Protein AF-A0A2E9JKX7-F1 (afdb_monomer)

Solvent-accessible surface area (backbone atoms only — not comparable to full-atom values): 17303 Å² total; per-residue (Å²): 116,50,74,50,83,95,83,42,76,42,77,81,78,81,84,91,51,72,80,72,77,62,72,52,74,68,55,50,50,52,52,41,53,55,52,43,71,48,59,83,81,52,98,73,86,87,84,88,66,74,84,78,77,47,67,70,35,51,52,56,47,60,46,42,98,71,42,75,48,76,32,43,72,42,73,68,41,45,51,55,50,48,53,41,52,50,49,40,34,74,77,62,72,47,46,68,38,31,35,35,27,35,64,14,90,42,72,66,49,29,50,51,42,49,50,53,46,49,53,53,39,51,73,79,39,70,84,51,44,74,45,80,74,50,57,27,41,57,46,78,60,51,63,55,21,60,75,67,74,42,61,42,56,74,82,39,52,86,39,67,33,29,48,28,51,55,51,47,53,56,54,57,72,67,62,74,80,72,86,91,74,47,43,58,56,49,44,48,65,57,49,51,64,62,46,69,69,59,76,82,63,86,80,72,99,74,78,87,63,66,70,38,62,80,73,73,53,82,76,86,82,47,59,48,97,87,66,50,77,51,61,77,41,71,44,70,62,78,92,68,42,67,33,42,43,57,81,84,57,94,79,72,81,71,44,73,50,81,60,32,50,58,76,51,70,86,64,94,46,74,46,65,77,79,64,82,79,79,82,127

Structure (mmCIF, N/CA/C/O backbone):
data_AF-A0A2E9JKX7-F1
#
_entry.id   AF-A0A2E9JKX7-F1
#
loop_
_atom_site.group_PDB
_atom_site.id
_atom_site.type_symbol
_atom_site.label_atom_id
_atom_site.label_alt_id
_atom_site.label_comp_id
_atom_site.label_asym_id
_atom_site.label_entity_id
_atom_site.label_seq_id
_atom_site.pdbx_PDB_ins_code
_atom_site.Cartn_x
_atom_site.Cartn_y
_atom_site.Cartn_z
_atom_site.occupancy
_atom_site.B_iso_or_equiv
_atom_site.auth_seq_id
_atom_site.auth_comp_id
_atom_site.auth_asym_id
_atom_site.auth_atom_id
_atom_site.pdbx_PDB_model_num
ATOM 1 N N . MET A 1 1 ? -5.403 -23.509 -2.592 1.00 79.69 1 MET A N 1
ATOM 2 C CA . MET A 1 1 ? -6.025 -22.305 -1.997 1.00 79.69 1 MET A CA 1
ATOM 3 C C . MET A 1 1 ? -6.857 -22.655 -0.773 1.00 79.69 1 MET A C 1
ATOM 5 O O . MET A 1 1 ? -7.555 -23.667 -0.778 1.00 79.69 1 MET A O 1
ATOM 9 N N . ILE A 1 2 ? -6.792 -21.815 0.255 1.00 85.25 2 ILE A N 1
ATOM 10 C CA . ILE A 1 2 ? -7.597 -21.888 1.478 1.00 85.25 2 ILE A CA 1
ATOM 11 C C . ILE A 1 2 ? -8.869 -21.063 1.268 1.00 85.25 2 ILE A C 1
ATOM 13 O O . ILE A 1 2 ? -8.807 -19.955 0.747 1.00 85.25 2 ILE A O 1
ATOM 17 N N . LYS A 1 3 ? -10.032 -21.584 1.670 1.00 88.25 3 LYS A N 1
ATOM 18 C CA . LYS A 1 3 ? -11.292 -20.830 1.617 1.00 88.25 3 LYS A CA 1
ATOM 19 C C . LYS A 1 3 ? -11.510 -20.092 2.931 1.00 88.25 3 LYS A C 1
ATOM 21 O O . LYS A 1 3 ? -11.530 -20.724 3.986 1.00 88.25 3 LYS A O 1
ATOM 26 N N . TYR A 1 4 ? -11.711 -18.783 2.853 1.00 85.75 4 TYR A N 1
ATOM 27 C CA . TYR A 1 4 ? -12.115 -17.946 3.972 1.00 85.75 4 TYR A CA 1
ATOM 28 C C . TYR A 1 4 ? -13.542 -17.434 3.736 1.00 85.75 4 TYR A C 1
ATOM 30 O O . TYR A 1 4 ? -13.833 -16.704 2.784 1.00 85.75 4 TYR A O 1
ATOM 38 N N . GLY A 1 5 ? -14.475 -17.892 4.571 1.00 82.38 5 GLY A N 1
ATOM 39 C CA . GLY A 1 5 ? -15.901 -17.721 4.304 1.00 82.38 5 GLY A CA 1
ATOM 40 C C . GLY A 1 5 ? -16.324 -18.386 2.985 1.00 82.38 5 GLY A C 1
ATOM 41 O O . GLY A 1 5 ? -15.837 -19.457 2.626 1.00 82.38 5 GLY A O 1
ATOM 42 N N . TYR A 1 6 ? -17.263 -17.762 2.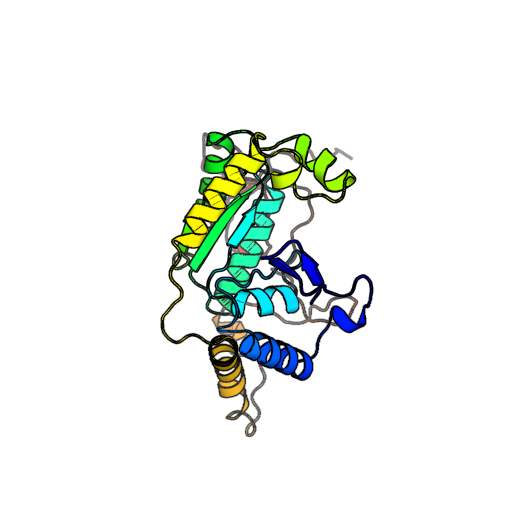270 1.00 68.31 6 TYR A N 1
ATOM 43 C CA . TYR A 1 6 ? -17.836 -18.293 1.023 1.00 68.31 6 TYR A CA 1
ATOM 44 C C . TYR A 1 6 ? -17.382 -17.547 -0.242 1.00 68.31 6 TYR A C 1
ATOM 46 O O . TYR A 1 6 ? -17.761 -17.939 -1.341 1.00 68.31 6 TYR A O 1
ATOM 54 N N . LYS A 1 7 ? -16.616 -16.460 -0.085 1.00 84.50 7 LYS A N 1
ATOM 55 C CA . LYS A 1 7 ? -16.290 -15.506 -1.160 1.00 84.50 7 LYS A CA 1
ATOM 56 C C . LYS A 1 7 ? -14.808 -15.189 -1.309 1.00 84.50 7 LYS A C 1
ATOM 58 O O . LYS A 1 7 ? -14.447 -14.569 -2.298 1.00 84.50 7 LYS A O 1
ATOM 63 N N . ILE A 1 8 ? -13.974 -15.559 -0.339 1.00 91.25 8 ILE A N 1
ATOM 64 C CA . ILE A 1 8 ? -12.550 -15.230 -0.359 1.00 91.25 8 ILE A CA 1
ATOM 65 C C . ILE A 1 8 ? -11.773 -16.531 -0.453 1.00 91.25 8 ILE A C 1
ATOM 67 O O . ILE A 1 8 ? -11.927 -17.432 0.377 1.00 91.25 8 ILE A O 1
ATOM 71 N N . HIS A 1 9 ? -10.942 -16.631 -1.479 1.00 90.81 9 HIS A N 1
ATOM 72 C CA . HIS A 1 9 ? -9.956 -17.686 -1.607 1.00 90.81 9 HIS A CA 1
ATOM 73 C C . HIS A 1 9 ? -8.575 -17.071 -1.397 1.00 90.81 9 HIS A C 1
ATOM 75 O O . HIS A 1 9 ? -8.280 -16.002 -1.916 1.00 90.81 9 HIS A O 1
ATOM 81 N N . ILE A 1 10 ? -7.758 -17.738 -0.591 1.00 89.88 10 ILE A N 1
ATOM 82 C CA . ILE A 1 10 ? -6.429 -17.282 -0.203 1.00 89.88 10 ILE A CA 1
ATOM 83 C C . ILE A 1 10 ? -5.422 -18.273 -0.774 1.00 89.88 10 ILE A C 1
ATOM 85 O O . ILE A 1 10 ? -5.518 -19.484 -0.532 1.00 89.88 10 ILE A O 1
ATOM 89 N N . LEU A 1 11 ? -4.451 -17.765 -1.521 1.00 86.50 11 LEU A N 1
ATOM 90 C CA . LEU A 1 11 ? -3.249 -18.501 -1.874 1.00 86.50 11 LEU A CA 1
ATOM 91 C C . LEU A 1 11 ? -2.168 -18.131 -0.847 1.00 86.50 11 LEU A C 1
ATOM 93 O O . LEU A 1 11 ? -1.657 -17.018 -0.894 1.00 86.50 11 LEU A O 1
ATOM 97 N N . PRO A 1 12 ? -1.882 -18.991 0.147 1.00 80.75 12 PRO A N 1
ATOM 98 C CA . PRO A 1 12 ? -0.877 -18.667 1.149 1.00 80.75 12 PRO A CA 1
ATOM 99 C C . PRO A 1 12 ? 0.518 -18.725 0.525 1.00 80.75 12 PRO A C 1
ATOM 101 O O . PRO A 1 12 ? 0.846 -19.701 -0.150 1.00 80.75 12 PRO A O 1
ATOM 104 N N . SER A 1 13 ? 1.345 -17.724 0.815 1.00 74.38 13 SER A N 1
ATOM 105 C CA . SER A 1 13 ? 2.792 -17.844 0.631 1.00 74.38 13 SER A CA 1
ATOM 106 C C . SER A 1 13 ? 3.386 -18.755 1.714 1.00 74.38 13 SER A C 1
ATOM 108 O O . SER A 1 13 ? 2.787 -18.945 2.783 1.00 74.38 13 SER A O 1
ATOM 110 N N . ALA A 1 14 ? 4.553 -19.343 1.457 1.00 65.81 14 ALA A N 1
ATOM 111 C CA . ALA A 1 14 ? 5.255 -20.089 2.489 1.00 65.81 14 ALA A CA 1
ATOM 112 C C . ALA A 1 14 ? 5.979 -19.131 3.441 1.00 65.81 14 ALA A C 1
ATOM 114 O O . ALA A 1 14 ? 6.664 -18.203 3.029 1.00 65.81 14 ALA A O 1
ATOM 115 N N . SER A 1 15 ? 5.861 -19.382 4.742 1.00 46.47 15 SER A N 1
ATOM 116 C CA . SER A 1 15 ? 6.557 -18.604 5.765 1.00 46.47 15 SER A CA 1
ATOM 117 C C . SER A 1 15 ? 7.897 -19.258 6.105 1.00 46.47 15 SER A C 1
ATOM 119 O O . SER A 1 15 ? 7.912 -20.385 6.598 1.00 46.47 15 SER A O 1
ATOM 121 N N . GLY A 1 16 ? 9.005 -18.530 5.933 1.00 41.31 16 GLY A N 1
ATOM 122 C CA . GLY A 1 16 ? 10.331 -18.932 6.429 1.00 41.31 16 GLY A CA 1
ATOM 123 C C . GLY A 1 16 ? 11.080 -19.960 5.575 1.00 41.31 16 GLY A C 1
ATOM 124 O O . GLY A 1 16 ? 11.960 -20.640 6.097 1.00 41.31 16 GLY A O 1
ATOM 125 N N . ILE A 1 17 ? 10.733 -20.082 4.292 1.00 53.22 17 ILE A N 1
ATOM 126 C CA . ILE A 1 17 ? 11.474 -20.880 3.309 1.00 53.22 17 ILE A CA 1
ATOM 127 C C . ILE A 1 17 ? 12.282 -19.898 2.462 1.00 53.22 17 ILE A C 1
ATOM 129 O O . ILE A 1 17 ? 11.706 -19.122 1.707 1.00 53.22 17 ILE A O 1
ATOM 133 N N . GLN A 1 18 ? 13.603 -19.901 2.639 1.00 47.72 18 GLN A N 1
ATOM 134 C CA . GLN A 1 18 ? 14.513 -18.990 1.940 1.00 47.72 18 GLN A CA 1
ATOM 135 C C . GLN A 1 18 ? 14.538 -19.268 0.427 1.00 47.72 18 GLN A C 1
ATOM 137 O O . GLN A 1 18 ? 14.714 -18.352 -0.362 1.00 47.72 18 GLN A O 1
ATOM 142 N N . GLU A 1 19 ? 14.261 -20.504 -0.001 1.00 51.78 19 GLU A N 1
ATOM 143 C CA . GLU A 1 19 ? 14.137 -20.838 -1.427 1.00 51.78 19 GLU A CA 1
ATOM 144 C C . GLU A 1 19 ? 12.886 -20.239 -2.108 1.00 51.78 19 GLU A C 1
ATOM 146 O O . GLU A 1 19 ? 12.729 -20.382 -3.311 1.00 51.78 19 GLU A O 1
ATOM 151 N N . LEU A 1 20 ? 11.985 -19.586 -1.360 1.00 53.31 20 LEU A N 1
ATOM 152 C CA . LEU A 1 20 ? 10.821 -18.868 -1.903 1.00 53.31 20 LEU A CA 1
ATOM 153 C C . LEU A 1 20 ? 10.972 -17.340 -1.846 1.00 53.31 20 LEU A C 1
ATOM 155 O O . LEU A 1 20 ? 10.030 -16.639 -2.198 1.00 53.31 20 LEU A O 1
ATOM 159 N N . THR A 1 21 ? 12.117 -16.829 -1.378 1.00 53.31 21 THR A N 1
ATOM 160 C CA . THR A 1 21 ? 12.435 -15.386 -1.397 1.00 53.31 21 THR A CA 1
ATOM 161 C C . THR A 1 21 ? 13.277 -14.968 -2.602 1.00 53.31 21 THR A C 1
ATOM 163 O O . THR A 1 21 ? 13.571 -13.788 -2.753 1.00 53.31 21 THR A O 1
ATOM 166 N N . GLU A 1 22 ? 13.707 -15.938 -3.412 1.00 62.47 22 GLU A N 1
ATOM 167 C CA . GLU A 1 22 ? 14.475 -15.746 -4.643 1.00 62.47 22 GLU A CA 1
ATOM 168 C C . GLU A 1 22 ? 13.973 -16.779 -5.658 1.00 62.47 22 GLU A C 1
ATOM 170 O O . GLU A 1 22 ? 14.535 -17.867 -5.793 1.00 62.47 22 GLU A O 1
ATOM 175 N N . LEU A 1 23 ? 12.838 -16.477 -6.287 1.00 67.00 23 LEU A N 1
ATOM 176 C CA . LEU A 1 23 ? 12.305 -17.297 -7.369 1.00 67.00 23 LEU A CA 1
ATOM 177 C C . LEU A 1 23 ? 13.124 -17.044 -8.643 1.00 67.00 23 LEU A C 1
ATOM 179 O O . LEU A 1 23 ? 13.508 -15.911 -8.929 1.00 67.00 23 LEU A O 1
ATOM 183 N N . ASP A 1 24 ? 13.402 -18.097 -9.409 1.00 72.19 24 ASP A N 1
ATOM 184 C CA . ASP A 1 24 ? 14.017 -17.954 -10.734 1.00 72.19 24 ASP A CA 1
ATOM 185 C C . ASP A 1 24 ? 12.969 -17.614 -11.815 1.00 72.19 24 ASP A C 1
ATOM 187 O O . ASP A 1 24 ? 11.757 -17.717 -11.597 1.00 72.19 24 ASP A O 1
ATOM 191 N N . ASP A 1 25 ? 13.423 -17.197 -13.000 1.00 70.56 25 ASP A N 1
ATOM 192 C CA . ASP A 1 25 ? 12.534 -16.778 -14.094 1.00 70.56 25 ASP A CA 1
ATOM 193 C C . ASP A 1 25 ? 11.554 -17.884 -14.527 1.00 70.56 25 ASP A C 1
ATOM 195 O O . ASP A 1 25 ? 10.398 -17.606 -14.861 1.00 70.56 25 ASP A O 1
ATOM 199 N N . GLU A 1 26 ? 11.979 -19.153 -14.481 1.00 75.50 26 GLU A N 1
ATOM 200 C CA . GLU A 1 26 ? 11.131 -20.301 -14.822 1.00 75.50 26 GLU A CA 1
ATOM 201 C C . GLU A 1 26 ? 10.005 -20.465 -13.790 1.00 75.50 26 GLU A C 1
ATOM 203 O O . GLU A 1 26 ? 8.837 -20.654 -14.149 1.00 75.50 26 GLU A O 1
ATOM 208 N N . GLN A 1 27 ? 10.325 -20.331 -12.505 1.00 76.06 27 GLN A N 1
ATOM 209 C CA . GLN A 1 27 ? 9.350 -20.362 -11.419 1.00 76.06 27 GLN A CA 1
ATOM 210 C C . GLN A 1 27 ? 8.371 -19.187 -11.501 1.00 76.06 27 GLN A C 1
ATOM 212 O O . GLN A 1 27 ? 7.164 -19.393 -11.330 1.00 76.06 27 GLN A O 1
ATOM 217 N N . HIS A 1 28 ? 8.850 -17.984 -11.829 1.00 73.06 28 HIS A N 1
ATOM 218 C CA . HIS A 1 28 ? 7.995 -16.822 -12.084 1.00 73.06 28 HIS A CA 1
ATOM 219 C C . HIS A 1 28 ? 7.034 -17.054 -13.257 1.00 73.06 28 HIS A C 1
ATOM 221 O O . HIS A 1 28 ? 5.846 -16.730 -13.157 1.00 73.06 28 HIS A O 1
ATOM 227 N N . HIS A 1 29 ? 7.507 -17.667 -14.344 1.00 74.88 29 HIS A N 1
ATOM 228 C CA . HIS A 1 29 ? 6.668 -18.055 -15.480 1.00 74.88 29 HIS A CA 1
ATOM 229 C C . HIS A 1 29 ? 5.594 -19.074 -15.104 1.00 74.88 29 HIS A C 1
ATOM 231 O O . HIS A 1 29 ? 4.433 -18.915 -15.487 1.00 74.88 29 HIS A O 1
ATOM 237 N N . ILE A 1 30 ? 5.945 -20.096 -14.322 1.00 79.62 30 ILE A N 1
ATOM 238 C CA . ILE A 1 30 ? 4.980 -21.097 -13.853 1.00 79.62 30 ILE A CA 1
ATOM 239 C C . ILE A 1 30 ? 3.908 -20.436 -12.981 1.00 79.62 30 ILE A C 1
ATOM 241 O O . ILE A 1 30 ? 2.718 -20.666 -13.196 1.00 79.62 30 ILE A O 1
ATOM 245 N N . ILE A 1 31 ? 4.305 -19.584 -12.031 1.00 78.12 31 ILE A N 1
ATOM 246 C CA . ILE A 1 31 ? 3.360 -18.860 -11.169 1.00 78.12 31 ILE A CA 1
ATOM 247 C C . ILE A 1 31 ? 2.447 -17.963 -12.008 1.00 78.12 31 ILE A C 1
ATOM 249 O O . ILE A 1 31 ? 1.234 -17.977 -11.800 1.00 78.12 31 ILE A O 1
ATOM 253 N N . SER A 1 32 ? 3.001 -17.239 -12.981 1.00 74.31 32 SER A N 1
ATOM 254 C CA . SER A 1 32 ? 2.233 -16.361 -13.872 1.00 74.31 32 SER A CA 1
ATOM 255 C C . SER A 1 32 ? 1.220 -17.141 -14.710 1.00 74.31 32 SER A C 1
ATOM 257 O O . SER A 1 32 ? 0.055 -16.755 -14.777 1.00 74.31 32 SER A O 1
ATOM 259 N N . ALA A 1 33 ? 1.614 -18.282 -15.283 1.00 77.00 33 ALA A N 1
ATOM 260 C CA . ALA A 1 33 ? 0.721 -19.139 -16.061 1.00 77.00 33 ALA A CA 1
ATOM 261 C C . ALA A 1 33 ? -0.413 -19.739 -15.211 1.00 77.00 33 ALA A C 1
ATOM 263 O O . ALA A 1 33 ? -1.565 -19.803 -15.651 1.00 77.00 33 ALA A O 1
ATOM 264 N N . GLU A 1 34 ? -0.113 -20.151 -13.978 1.00 79.06 34 GLU A N 1
ATOM 265 C CA . GLU A 1 34 ? -1.123 -20.650 -13.043 1.00 79.06 34 GLU A CA 1
ATOM 266 C C . GLU A 1 34 ? -2.069 -19.527 -12.586 1.00 79.06 34 GLU A C 1
ATOM 268 O O . GLU A 1 34 ? -3.281 -19.745 -12.528 1.0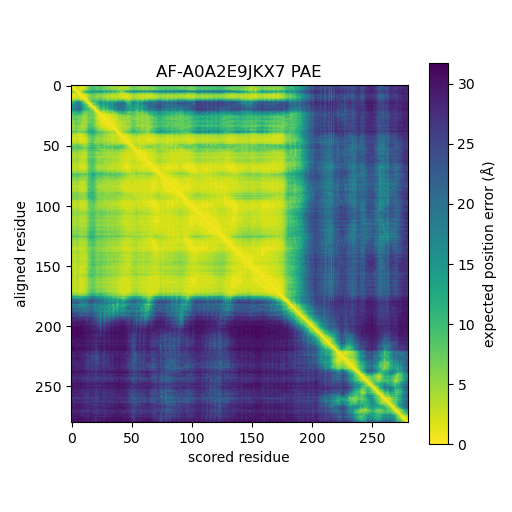0 79.06 34 GLU A O 1
ATOM 273 N N . LEU A 1 35 ? -1.564 -18.314 -12.328 1.00 77.38 35 LEU A N 1
ATOM 274 C CA . LEU A 1 35 ? -2.395 -17.139 -12.024 1.00 77.38 35 LEU A CA 1
ATOM 275 C C . LEU A 1 35 ? -3.298 -16.758 -13.205 1.00 77.38 35 LEU A C 1
ATOM 277 O O . LEU A 1 35 ? -4.480 -16.477 -12.998 1.00 77.38 35 LEU A O 1
ATOM 281 N N . ASP A 1 36 ? -2.784 -16.835 -14.432 1.00 77.75 36 ASP A N 1
ATOM 282 C CA . ASP A 1 36 ? -3.563 -16.638 -15.657 1.00 77.75 36 ASP A CA 1
ATOM 283 C C . ASP A 1 36 ? -4.694 -17.658 -15.791 1.00 77.75 36 ASP A C 1
ATOM 285 O O . ASP A 1 36 ? -5.801 -17.308 -16.196 1.00 77.75 36 ASP A O 1
ATOM 289 N N . SER A 1 37 ? -4.465 -18.913 -15.395 1.00 79.50 37 SER A N 1
ATOM 290 C CA . SER A 1 37 ? -5.518 -19.936 -15.412 1.00 79.50 37 SER A CA 1
ATOM 291 C C . SER A 1 37 ? -6.678 -19.621 -14.456 1.00 79.50 37 SER A C 1
ATOM 293 O O . SER A 1 37 ? -7.808 -20.045 -14.695 1.00 79.50 37 SER A O 1
ATOM 295 N N . LEU A 1 38 ? -6.411 -18.846 -13.397 1.00 77.75 38 LEU A N 1
ATOM 296 C CA . LEU A 1 38 ? -7.420 -18.371 -12.450 1.00 77.75 38 LEU A CA 1
ATOM 297 C C . LEU A 1 38 ? -8.145 -17.116 -12.958 1.00 77.75 38 LEU A C 1
ATOM 299 O O . LEU A 1 38 ? -9.201 -16.758 -12.418 1.00 77.75 38 LEU A O 1
ATOM 303 N N . MET A 1 39 ? -7.621 -16.439 -13.986 1.00 71.62 39 MET A N 1
ATOM 304 C CA . MET A 1 39 ? -8.303 -15.296 -14.585 1.00 71.62 39 MET A CA 1
ATOM 305 C C . MET A 1 39 ? -9.640 -15.730 -15.190 1.00 71.62 39 MET A C 1
ATOM 307 O O . MET A 1 39 ? -9.743 -16.700 -15.935 1.00 71.62 39 MET A O 1
ATOM 311 N N . GLY A 1 40 ? -10.697 -14.985 -14.866 1.00 76.56 40 GLY A N 1
ATOM 312 C CA . GLY A 1 40 ? -12.068 -15.292 -15.282 1.00 76.56 40 GLY A CA 1
ATOM 313 C C . GLY A 1 40 ? -12.868 -16.121 -14.274 1.00 76.56 40 GLY A C 1
ATOM 314 O O . GLY A 1 40 ? -14.095 -16.152 -14.374 1.00 76.56 40 GLY A O 1
ATOM 315 N N . GLU A 1 41 ? -12.223 -16.722 -13.267 1.00 85.31 41 GLU A N 1
ATOM 316 C CA . GLU A 1 41 ? -12.924 -17.316 -12.117 1.00 85.31 41 GLU A CA 1
ATOM 317 C C . GLU A 1 41 ? -13.190 -16.306 -10.987 1.00 85.31 41 GLU A C 1
ATOM 319 O O . GLU A 1 41 ? -14.096 -16.512 -10.175 1.00 85.31 41 GLU A O 1
ATOM 324 N N . TYR A 1 42 ? -12.418 -15.216 -10.936 1.00 87.69 42 TYR A N 1
ATOM 325 C CA . TYR A 1 42 ? -12.486 -14.193 -9.890 1.00 87.69 42 TYR A CA 1
ATOM 326 C C . TYR A 1 42 ? -12.775 -12.811 -10.470 1.00 87.69 42 TYR A C 1
ATOM 328 O O . TYR A 1 42 ? -12.217 -12.429 -11.494 1.00 87.69 42 TYR A O 1
ATOM 336 N N . ASP A 1 43 ? -13.604 -12.042 -9.759 1.00 86.50 43 ASP A N 1
ATOM 337 C CA . ASP A 1 43 ? -13.850 -10.629 -10.073 1.00 86.50 43 ASP A CA 1
ATOM 338 C C . ASP A 1 43 ? -12.640 -9.746 -9.716 1.00 86.50 43 ASP A C 1
ATOM 340 O O . ASP A 1 43 ? -12.393 -8.731 -10.359 1.00 86.50 43 ASP A O 1
ATOM 344 N N . PHE A 1 44 ? -11.904 -10.122 -8.663 1.00 88.50 44 PHE A N 1
ATOM 345 C CA . PHE A 1 44 ? -10.740 -9.402 -8.151 1.00 88.50 44 PHE A CA 1
ATOM 346 C C . PHE A 1 44 ? -9.670 -10.392 -7.699 1.00 88.50 44 PHE A C 1
ATOM 348 O O . PHE A 1 44 ? -9.972 -11.349 -6.982 1.00 88.50 44 PHE A O 1
ATOM 355 N N . ILE A 1 45 ? -8.420 -10.101 -8.047 1.00 89.19 45 ILE A N 1
ATOM 356 C CA . ILE A 1 45 ? -7.233 -10.748 -7.490 1.00 89.19 45 ILE A CA 1
ATOM 357 C C . ILE A 1 45 ? -6.469 -9.665 -6.730 1.00 89.19 45 ILE A C 1
ATOM 359 O O . ILE A 1 45 ? -6.153 -8.618 -7.287 1.00 89.19 45 ILE A O 1
ATOM 363 N N . LEU A 1 46 ? -6.232 -9.893 -5.439 1.00 91.06 46 LEU A N 1
ATOM 364 C CA . LEU A 1 46 ? -5.442 -8.999 -4.596 1.00 91.06 46 LEU A CA 1
ATOM 365 C C . LEU A 1 46 ? -4.091 -9.656 -4.346 1.00 91.06 46 LEU A C 1
ATOM 367 O O . LEU A 1 46 ? -4.039 -10.757 -3.798 1.00 91.06 46 LEU A O 1
ATOM 371 N N . MET A 1 47 ? -3.023 -8.973 -4.743 1.00 89.62 47 MET A N 1
ATOM 372 C CA . MET A 1 47 ? -1.651 -9.409 -4.510 1.00 89.62 47 MET A CA 1
ATOM 373 C C . MET A 1 47 ? -1.078 -8.598 -3.351 1.00 89.62 47 MET A C 1
ATOM 375 O O . MET A 1 47 ? -0.896 -7.388 -3.464 1.00 89.62 47 MET A O 1
ATOM 379 N N . ASP A 1 48 ? -0.865 -9.267 -2.219 1.00 90.19 48 ASP A N 1
ATOM 380 C CA . ASP A 1 48 ? -0.205 -8.690 -1.049 1.00 90.19 48 ASP A CA 1
ATOM 381 C C . ASP A 1 48 ? 1.305 -8.869 -1.209 1.00 90.19 48 ASP A C 1
ATOM 383 O O . ASP A 1 48 ? 1.813 -9.992 -1.164 1.00 90.19 48 ASP A O 1
ATOM 387 N N . THR A 1 49 ? 2.008 -7.773 -1.477 1.00 87.50 49 THR A N 1
ATOM 388 C CA . THR A 1 49 ? 3.452 -7.792 -1.711 1.00 87.50 49 THR A CA 1
ATOM 389 C C . THR A 1 49 ? 4.216 -7.597 -0.406 1.00 87.50 49 THR A C 1
ATOM 391 O O . THR A 1 49 ? 3.733 -6.980 0.543 1.00 87.50 49 THR A O 1
ATOM 394 N N . GLY A 1 50 ? 5.466 -8.061 -0.377 1.00 79.81 50 GLY A N 1
ATOM 395 C CA . GLY A 1 50 ? 6.403 -7.682 0.678 1.00 79.81 50 GLY A CA 1
ATOM 396 C C . GLY A 1 50 ? 6.671 -6.170 0.714 1.00 79.81 50 GLY A C 1
ATOM 397 O O . GLY A 1 50 ? 6.174 -5.390 -0.099 1.00 79.81 50 GLY A O 1
ATOM 398 N N . THR A 1 51 ? 7.493 -5.742 1.669 1.00 74.81 51 THR A N 1
ATOM 399 C CA . THR A 1 51 ? 7.950 -4.349 1.764 1.00 74.81 51 THR A CA 1
ATOM 400 C C . THR A 1 51 ? 9.238 -4.132 0.976 1.00 74.81 51 THR A C 1
ATOM 402 O O . THR A 1 51 ? 10.078 -5.027 0.918 1.00 74.81 51 THR A O 1
ATOM 405 N N . GLY A 1 52 ? 9.465 -2.907 0.507 1.00 75.62 52 GLY A N 1
ATOM 406 C CA . GLY A 1 52 ? 10.722 -2.516 -0.128 1.00 75.62 52 GLY A CA 1
ATOM 407 C C . GLY A 1 52 ? 10.668 -2.637 -1.647 1.00 75.62 52 GLY A C 1
ATOM 408 O O . GLY A 1 52 ? 9.630 -2.384 -2.249 1.00 75.62 52 GLY A O 1
ATOM 409 N N . ILE A 1 53 ? 11.812 -2.959 -2.248 1.00 77.62 53 ILE A N 1
ATOM 410 C CA . ILE A 1 53 ? 12.042 -2.883 -3.697 1.00 77.62 53 ILE A CA 1
ATOM 411 C C . ILE A 1 53 ? 12.706 -4.151 -4.261 1.00 77.62 53 ILE A C 1
ATOM 413 O O . ILE A 1 53 ? 13.498 -4.076 -5.197 1.00 77.62 53 ILE A O 1
ATOM 417 N N . SER A 1 54 ? 12.452 -5.311 -3.648 1.00 76.50 54 SER A N 1
ATOM 418 C CA . SER A 1 54 ? 12.980 -6.581 -4.157 1.00 76.50 54 SER A CA 1
ATOM 419 C C . SER A 1 54 ? 12.367 -6.938 -5.512 1.00 76.50 54 SER A C 1
ATOM 421 O O . SER A 1 54 ? 11.299 -6.434 -5.864 1.00 76.50 54 SER A O 1
ATOM 423 N N . PHE A 1 55 ? 13.026 -7.846 -6.235 1.00 74.56 55 PHE A N 1
ATOM 424 C CA . PHE A 1 55 ? 12.540 -8.347 -7.520 1.00 74.56 55 PHE A CA 1
ATOM 425 C C . PHE A 1 55 ? 11.125 -8.925 -7.418 1.00 74.56 55 PHE A C 1
ATOM 427 O O . PHE A 1 55 ? 10.267 -8.560 -8.208 1.00 74.56 55 PHE A O 1
ATOM 434 N N . ASP A 1 56 ? 10.833 -9.729 -6.390 1.00 76.94 56 ASP A N 1
ATOM 435 C CA . ASP A 1 56 ? 9.480 -10.259 -6.178 1.00 76.94 56 ASP A CA 1
ATOM 436 C C . ASP A 1 56 ? 8.432 -9.144 -6.055 1.00 76.94 56 ASP A C 1
ATOM 438 O O . ASP A 1 56 ? 7.354 -9.224 -6.642 1.00 76.94 56 ASP A O 1
ATOM 442 N N . VAL A 1 57 ? 8.743 -8.081 -5.300 1.00 83.44 57 VAL A N 1
ATOM 443 C CA . VAL A 1 57 ? 7.825 -6.947 -5.120 1.00 83.44 57 VAL A CA 1
ATOM 444 C C . VAL A 1 57 ? 7.603 -6.238 -6.450 1.00 83.44 57 VAL A C 1
ATOM 446 O O . VAL A 1 57 ? 6.451 -5.996 -6.813 1.00 83.44 57 VAL A O 1
ATOM 449 N N . THR A 1 58 ? 8.669 -5.927 -7.192 1.00 83.31 58 THR A N 1
ATOM 450 C CA . THR A 1 58 ? 8.526 -5.245 -8.482 1.00 83.31 58 THR A CA 1
ATOM 451 C C . THR A 1 58 ? 7.798 -6.116 -9.498 1.00 83.31 58 THR A C 1
ATOM 453 O O . THR A 1 58 ? 6.873 -5.617 -10.129 1.00 83.31 58 THR A O 1
ATOM 456 N N . HIS A 1 59 ? 8.114 -7.410 -9.571 1.00 80.44 59 HIS A N 1
ATOM 457 C CA . HIS A 1 59 ? 7.477 -8.387 -10.453 1.00 80.44 59 HIS A CA 1
ATOM 458 C C . HIS A 1 59 ? 5.962 -8.482 -10.219 1.00 80.44 59 HIS A C 1
ATOM 460 O O . HIS A 1 59 ? 5.168 -8.357 -11.155 1.00 80.44 59 HIS A O 1
ATOM 466 N N . PHE A 1 60 ? 5.523 -8.635 -8.964 1.00 82.94 60 PHE A N 1
ATOM 467 C CA . PHE A 1 60 ? 4.088 -8.660 -8.666 1.00 82.94 60 PHE A CA 1
ATOM 468 C C . PHE A 1 60 ? 3.418 -7.314 -8.951 1.00 82.94 60 PHE A C 1
ATOM 470 O O . PHE A 1 60 ? 2.313 -7.297 -9.497 1.00 82.94 60 PHE A O 1
ATOM 477 N N . CYS A 1 61 ? 4.074 -6.192 -8.637 1.00 88.44 61 CYS A N 1
ATOM 478 C CA . CYS A 1 61 ? 3.541 -4.867 -8.950 1.00 88.44 61 CYS A CA 1
ATOM 479 C C . CYS A 1 61 ? 3.340 -4.665 -10.457 1.00 88.44 61 CYS A C 1
ATOM 481 O O . CYS A 1 61 ? 2.287 -4.176 -10.856 1.00 88.44 61 CYS A O 1
ATOM 483 N N . THR A 1 62 ? 4.306 -5.047 -11.293 1.00 85.25 62 THR A N 1
ATOM 484 C CA . THR A 1 62 ? 4.236 -4.842 -12.750 1.00 85.25 62 THR A CA 1
ATOM 485 C C . THR A 1 62 ? 3.247 -5.772 -13.438 1.00 85.25 62 THR A C 1
ATOM 487 O O . THR A 1 62 ? 2.704 -5.430 -14.482 1.00 85.25 62 THR A O 1
ATOM 490 N N . SER A 1 63 ? 2.971 -6.925 -12.831 1.00 82.94 63 SER A N 1
ATOM 491 C CA . SER A 1 63 ? 1.967 -7.873 -13.316 1.00 82.94 63 SER A CA 1
ATOM 492 C C . SER A 1 63 ? 0.515 -7.450 -13.004 1.00 82.94 63 SER A C 1
ATOM 494 O O . SER A 1 63 ? -0.433 -8.051 -13.509 1.00 82.94 63 SER A O 1
ATOM 496 N N . ALA A 1 64 ? 0.314 -6.419 -12.170 1.00 86.62 64 ALA A N 1
ATOM 497 C CA . ALA A 1 64 ? -1.001 -5.949 -11.738 1.00 86.62 64 ALA A CA 1
ATOM 498 C C . ALA A 1 64 ? -1.579 -4.869 -12.667 1.00 86.62 64 ALA A C 1
ATOM 500 O O . ALA A 1 64 ? -0.872 -3.971 -13.112 1.00 86.62 64 ALA A O 1
ATOM 501 N N . HIS A 1 65 ? -2.904 -4.865 -12.864 1.00 87.00 65 HIS A N 1
ATOM 502 C CA . HIS A 1 65 ? -3.588 -3.767 -13.570 1.00 87.00 65 HIS A CA 1
ATOM 503 C C . HIS A 1 65 ? -3.538 -2.436 -12.825 1.00 87.00 65 HIS A C 1
ATOM 505 O O . HIS A 1 65 ? -3.508 -1.376 -13.441 1.00 87.00 65 HIS A O 1
ATOM 511 N N . ASP A 1 66 ? -3.603 -2.497 -11.499 1.00 91.19 66 ASP A N 1
ATOM 512 C CA . ASP A 1 66 ? -3.668 -1.339 -10.622 1.00 91.19 66 ASP A CA 1
ATOM 513 C C . ASP A 1 66 ? -2.676 -1.531 -9.468 1.00 91.19 66 ASP A C 1
ATOM 515 O O . ASP A 1 66 ? -2.801 -2.471 -8.681 1.00 91.19 66 ASP A O 1
ATOM 519 N N . ILE A 1 67 ? -1.727 -0.602 -9.324 1.00 94.50 67 ILE A N 1
ATOM 520 C CA . ILE A 1 67 ? -0.749 -0.600 -8.228 1.00 94.50 67 ILE A CA 1
ATOM 521 C C . ILE A 1 67 ? -1.236 0.350 -7.130 1.00 94.50 67 ILE A C 1
ATOM 523 O O . ILE A 1 67 ? -1.260 1.571 -7.314 1.00 94.50 67 ILE A O 1
ATOM 527 N N . LEU A 1 68 ? -1.628 -0.203 -5.978 1.00 96.50 68 LEU A N 1
ATOM 528 C CA . LEU A 1 68 ? -2.032 0.567 -4.798 1.00 96.50 68 LEU A CA 1
ATOM 529 C C . LEU A 1 68 ? -0.872 0.692 -3.806 1.00 96.50 68 LEU A C 1
ATOM 531 O O . LEU A 1 68 ? -0.600 -0.218 -3.028 1.00 96.50 68 LEU A O 1
ATOM 535 N N . VAL A 1 69 ? -0.234 1.857 -3.786 1.00 96.06 69 VAL A N 1
ATOM 536 C CA . VAL A 1 69 ? 0.810 2.202 -2.821 1.00 96.06 69 VAL A CA 1
ATOM 537 C C . VAL A 1 69 ? 0.160 2.612 -1.499 1.00 96.06 69 VAL A C 1
ATOM 539 O O . VAL A 1 69 ? -0.677 3.518 -1.450 1.00 96.06 69 VAL A O 1
ATOM 542 N N . VAL A 1 70 ? 0.549 1.950 -0.410 1.00 96.50 70 VAL A N 1
ATOM 543 C CA . VAL A 1 70 ? 0.053 2.242 0.940 1.00 96.50 70 VAL A CA 1
ATOM 544 C C . VAL A 1 70 ? 1.136 2.961 1.734 1.00 96.50 70 VAL A C 1
ATOM 546 O O . VAL A 1 70 ? 2.232 2.438 1.912 1.00 96.50 70 VAL A O 1
ATOM 549 N N . ILE A 1 71 ? 0.819 4.148 2.248 1.00 95.06 71 ILE A N 1
ATOM 550 C CA . ILE A 1 71 ? 1.722 4.942 3.095 1.00 95.06 71 ILE A CA 1
ATOM 551 C C . ILE A 1 71 ? 1.100 5.209 4.458 1.00 95.06 71 ILE A C 1
ATOM 553 O O . ILE A 1 71 ? -0.108 5.086 4.620 1.00 95.06 71 ILE A O 1
ATOM 557 N N . SER A 1 72 ? 1.907 5.623 5.430 1.00 92.25 72 SER A N 1
ATOM 558 C CA . SER A 1 72 ? 1.416 6.264 6.657 1.00 92.25 72 SER A CA 1
ATOM 559 C C . SER A 1 72 ? 1.821 7.745 6.668 1.00 92.25 72 SER A C 1
ATOM 561 O O . SER A 1 72 ? 2.777 8.088 5.968 1.00 92.25 72 SER A O 1
ATOM 563 N N . PRO A 1 73 ? 1.163 8.625 7.454 1.00 85.00 73 PRO A N 1
ATOM 564 C CA . PRO A 1 73 ? 1.586 10.013 7.698 1.00 85.00 73 PRO A CA 1
ATOM 565 C C . PRO A 1 73 ? 2.867 10.101 8.543 1.00 85.00 73 PRO A C 1
ATOM 567 O O . PRO A 1 73 ? 2.934 10.787 9.562 1.00 85.00 73 PRO A O 1
ATOM 570 N N . ASP A 1 74 ? 3.886 9.351 8.142 1.00 81.44 74 ASP A N 1
ATOM 571 C CA . ASP A 1 74 ? 5.220 9.392 8.704 1.00 81.44 74 ASP A CA 1
ATOM 572 C C . ASP A 1 74 ? 6.240 9.549 7.558 1.00 81.44 74 ASP A C 1
ATOM 574 O O . ASP A 1 74 ? 6.157 8.843 6.545 1.00 81.44 74 ASP A O 1
ATOM 578 N N . PRO A 1 75 ? 7.205 10.472 7.696 1.00 72.75 75 PRO A N 1
ATOM 579 C CA . PRO A 1 75 ? 8.177 10.807 6.654 1.00 72.75 75 PRO A CA 1
ATOM 580 C C . PRO A 1 75 ? 8.991 9.632 6.106 1.00 72.75 75 PRO A C 1
ATOM 582 O O . PRO A 1 75 ? 9.413 9.650 4.944 1.00 72.75 75 PRO A O 1
ATOM 585 N N . THR A 1 76 ? 9.210 8.603 6.924 1.00 74.94 76 THR A N 1
ATOM 586 C CA . THR A 1 76 ? 9.946 7.401 6.523 1.00 74.94 76 THR A CA 1
ATOM 587 C C . THR A 1 76 ? 9.198 6.680 5.404 1.00 74.94 76 THR A C 1
ATOM 589 O O . THR A 1 76 ? 9.771 6.420 4.349 1.00 74.94 76 THR A O 1
ATOM 592 N N . PHE A 1 77 ? 7.888 6.474 5.582 1.00 77.62 77 PHE A N 1
ATOM 593 C CA . PHE A 1 77 ? 7.036 5.785 4.608 1.00 77.62 77 PHE A CA 1
ATOM 594 C C . PHE A 1 77 ? 6.840 6.586 3.320 1.00 77.62 77 PHE A C 1
ATOM 596 O O . PHE A 1 77 ? 6.711 5.996 2.251 1.00 77.62 77 PHE A O 1
ATOM 603 N N . LEU A 1 78 ? 6.845 7.922 3.397 1.00 78.81 78 LEU A N 1
ATOM 604 C CA . LEU A 1 78 ? 6.807 8.777 2.205 1.00 78.81 78 LEU A CA 1
ATOM 605 C C . LEU A 1 78 ? 8.051 8.580 1.334 1.00 78.81 78 LEU A C 1
ATOM 607 O O . LEU A 1 78 ? 7.948 8.528 0.110 1.00 78.81 78 LEU A O 1
ATOM 611 N N . THR A 1 79 ? 9.217 8.449 1.967 1.00 76.00 79 THR A N 1
ATOM 612 C CA . THR A 1 79 ? 10.475 8.224 1.247 1.00 76.00 79 THR A CA 1
ATOM 613 C C . THR A 1 79 ? 10.476 6.855 0.578 1.00 76.00 79 THR A C 1
ATOM 615 O O . THR A 1 79 ? 10.801 6.751 -0.603 1.00 76.00 79 THR A O 1
ATOM 618 N N . ASP A 1 80 ? 10.093 5.816 1.317 1.00 81.44 80 ASP A N 1
ATOM 619 C CA . ASP A 1 80 ? 10.116 4.446 0.807 1.00 81.44 80 ASP A CA 1
ATOM 620 C C . ASP A 1 80 ? 9.115 4.282 -0.354 1.00 81.44 80 ASP A C 1
ATOM 622 O O . ASP A 1 80 ? 9.438 3.684 -1.380 1.00 81.44 80 ASP A O 1
ATOM 626 N N . ALA A 1 81 ? 7.938 4.913 -0.254 1.00 88.88 81 ALA A N 1
ATOM 627 C CA . ALA A 1 81 ? 6.962 4.958 -1.341 1.00 88.88 81 ALA A CA 1
ATOM 628 C C . ALA A 1 81 ? 7.481 5.695 -2.580 1.00 88.88 81 ALA A C 1
ATOM 630 O O . ALA A 1 81 ? 7.287 5.224 -3.699 1.00 88.88 81 ALA A O 1
ATOM 631 N N . TYR A 1 82 ? 8.159 6.832 -2.402 1.00 87.00 82 TYR A N 1
ATOM 632 C CA . TYR A 1 82 ? 8.790 7.536 -3.517 1.00 87.00 82 TYR A CA 1
ATOM 633 C C . TYR A 1 82 ? 9.859 6.675 -4.200 1.00 87.00 82 TYR A C 1
ATOM 635 O O . TYR A 1 82 ? 9.898 6.630 -5.427 1.00 87.00 82 TYR A O 1
ATOM 643 N N . ALA A 1 83 ? 10.691 5.965 -3.433 1.00 86.12 83 ALA A N 1
ATOM 644 C CA . ALA A 1 83 ? 11.715 5.081 -3.985 1.00 86.12 83 ALA A CA 1
ATOM 645 C C . ALA A 1 83 ? 11.101 3.946 -4.822 1.00 86.12 83 ALA A C 1
ATOM 647 O O . ALA A 1 83 ? 11.562 3.703 -5.938 1.00 86.12 83 ALA A O 1
ATOM 648 N N . LEU A 1 84 ? 10.029 3.316 -4.328 1.00 88.19 84 LEU A N 1
ATOM 649 C CA . LEU A 1 84 ? 9.293 2.288 -5.068 1.00 88.19 84 LEU A CA 1
ATOM 650 C C . LEU A 1 84 ? 8.681 2.846 -6.360 1.00 88.19 84 LEU A C 1
ATOM 652 O O . LEU A 1 84 ? 8.868 2.266 -7.426 1.00 88.19 84 LEU A O 1
ATOM 656 N N . ILE A 1 85 ? 7.993 3.989 -6.284 1.00 91.25 85 ILE A N 1
ATOM 657 C CA . ILE A 1 85 ? 7.382 4.636 -7.456 1.00 91.25 85 ILE A CA 1
ATOM 658 C C . ILE A 1 85 ? 8.453 5.001 -8.486 1.00 91.25 85 ILE A C 1
ATOM 660 O O . ILE A 1 85 ? 8.284 4.720 -9.669 1.00 91.25 85 ILE A O 1
ATOM 664 N N . LYS A 1 86 ? 9.576 5.578 -8.042 1.00 86.94 86 LYS A N 1
ATOM 665 C CA . LYS A 1 86 ? 10.707 5.921 -8.908 1.00 86.94 86 LYS A CA 1
ATOM 666 C C . LYS A 1 86 ? 11.245 4.680 -9.619 1.00 86.94 86 LYS A C 1
ATOM 668 O O . LYS A 1 86 ? 11.369 4.705 -10.838 1.00 86.94 86 LYS A O 1
ATOM 673 N N . LEU A 1 87 ? 11.509 3.600 -8.888 1.00 87.31 87 LEU A N 1
ATOM 674 C CA . LEU A 1 87 ? 12.005 2.350 -9.464 1.00 87.31 87 LEU A CA 1
ATOM 675 C C . LEU A 1 87 ? 11.032 1.766 -10.497 1.00 87.31 87 LEU A C 1
ATOM 677 O O . LEU A 1 87 ? 11.438 1.472 -11.616 1.00 87.31 87 LEU A O 1
ATOM 681 N N . LEU A 1 88 ? 9.750 1.645 -10.140 1.00 88.38 88 LEU A N 1
ATOM 682 C CA . LEU A 1 88 ? 8.715 1.116 -11.031 1.00 88.38 88 LEU A CA 1
ATOM 683 C C . LEU A 1 88 ? 8.542 1.985 -12.283 1.00 88.38 88 LEU A C 1
ATOM 685 O O . LEU A 1 88 ? 8.337 1.462 -13.377 1.00 88.38 88 LEU A O 1
ATOM 689 N N . SER A 1 89 ? 8.680 3.303 -12.143 1.00 88.25 89 SER A N 1
ATOM 690 C CA . SER A 1 89 ? 8.601 4.219 -13.279 1.00 88.25 89 SER A CA 1
ATOM 691 C C . SER A 1 89 ? 9.797 4.140 -14.223 1.00 88.25 89 SER A C 1
ATOM 693 O O . SER A 1 89 ? 9.605 4.163 -15.433 1.00 88.25 89 SER A O 1
ATOM 695 N N . LEU A 1 90 ? 11.017 4.043 -13.690 1.00 82.25 90 LEU A N 1
ATOM 696 C CA . LEU A 1 90 ? 12.240 4.093 -14.492 1.00 82.25 90 LEU A CA 1
ATOM 697 C C . LEU A 1 90 ? 12.584 2.746 -15.124 1.00 82.25 90 LEU A C 1
ATOM 699 O O . LEU A 1 90 ? 13.050 2.718 -16.256 1.00 82.25 90 LEU A O 1
ATOM 703 N N . ASN A 1 91 ? 12.358 1.650 -14.400 1.00 82.81 91 ASN A N 1
ATOM 704 C CA . ASN A 1 91 ? 12.826 0.328 -14.817 1.00 82.81 91 ASN A CA 1
ATOM 705 C C . ASN A 1 91 ? 11.717 -0.528 -15.434 1.00 82.81 91 ASN A C 1
ATOM 707 O O . ASN A 1 91 ? 12.017 -1.537 -16.060 1.00 82.81 91 ASN A O 1
ATOM 711 N N . TYR A 1 92 ? 10.449 -0.158 -15.229 1.00 82.88 92 TYR A N 1
ATOM 712 C CA . TYR A 1 92 ? 9.302 -0.978 -15.628 1.00 82.88 92 TYR A CA 1
ATOM 713 C C . TYR A 1 92 ? 8.185 -0.175 -16.306 1.00 82.88 92 TYR A C 1
ATOM 715 O O . TYR A 1 92 ? 7.048 -0.644 -16.390 1.00 82.88 92 TYR A O 1
ATOM 723 N N . ASN A 1 93 ? 8.489 1.053 -16.749 1.00 85.12 93 ASN A N 1
ATOM 724 C CA . ASN A 1 93 ? 7.586 1.933 -17.496 1.00 85.12 93 ASN A CA 1
ATOM 725 C C . ASN A 1 93 ? 6.212 2.171 -16.824 1.00 85.12 93 ASN A C 1
ATOM 727 O O . ASN A 1 93 ? 5.230 2.531 -17.482 1.00 85.12 93 ASN A O 1
ATOM 731 N N . GLN A 1 94 ? 6.129 2.012 -15.496 1.00 88.94 94 GLN A N 1
ATOM 732 C CA . GLN A 1 94 ? 4.891 2.211 -14.744 1.00 88.94 94 GLN A CA 1
ATOM 733 C C . GLN A 1 94 ? 4.652 3.695 -14.473 1.00 88.94 94 GLN A C 1
ATOM 735 O O . GLN A 1 94 ? 5.390 4.341 -13.732 1.00 88.94 94 GLN A O 1
ATOM 740 N N . ASN A 1 95 ? 3.574 4.232 -15.044 1.00 91.81 95 ASN A N 1
ATOM 741 C CA . ASN A 1 95 ? 3.297 5.672 -15.017 1.00 91.81 95 ASN A CA 1
ATOM 742 C C . ASN A 1 95 ? 2.061 6.065 -14.198 1.00 91.81 95 ASN A C 1
ATOM 744 O O . ASN A 1 95 ? 1.808 7.256 -13.996 1.00 91.81 95 ASN A O 1
ATOM 748 N N . GLN A 1 96 ? 1.278 5.090 -13.736 1.00 92.19 96 GLN A N 1
ATOM 749 C CA . GLN A 1 96 ? 0.039 5.320 -12.999 1.00 92.19 96 GLN A CA 1
ATOM 750 C C . GLN A 1 96 ? 0.044 4.532 -11.698 1.00 92.19 96 GLN A C 1
ATOM 752 O O . GLN A 1 96 ? 0.118 3.307 -11.695 1.00 92.19 96 GLN A O 1
ATOM 757 N N . PHE A 1 97 ? -0.085 5.251 -10.591 1.00 95.62 97 PHE A N 1
ATOM 758 C CA . PHE A 1 97 ? -0.148 4.667 -9.261 1.00 95.62 97 PHE A CA 1
ATOM 759 C C . PHE A 1 97 ? -1.387 5.162 -8.541 1.00 95.62 97 PHE A C 1
ATOM 761 O O . PHE A 1 97 ? -1.860 6.282 -8.750 1.00 95.62 97 PHE A O 1
ATOM 768 N N . LYS A 1 98 ? -1.884 4.342 -7.629 1.00 96.62 98 LYS A N 1
ATOM 769 C CA . LYS A 1 98 ? -2.919 4.725 -6.682 1.00 96.62 98 LYS A CA 1
ATOM 770 C C . LYS A 1 98 ? -2.316 4.832 -5.294 1.00 96.62 98 LYS A C 1
ATOM 772 O O . LYS A 1 98 ? -1.421 4.066 -4.956 1.00 96.62 98 LYS A O 1
ATOM 777 N N . LEU A 1 99 ? -2.811 5.756 -4.478 1.00 97.31 99 LEU A N 1
ATOM 778 C CA . LEU A 1 99 ? -2.287 5.998 -3.137 1.00 97.31 99 LEU A CA 1
ATOM 779 C C . LEU A 1 99 ? -3.377 5.886 -2.074 1.00 97.31 99 LEU A C 1
ATOM 781 O O . LEU A 1 99 ? -4.411 6.556 -2.158 1.00 97.31 99 LEU A O 1
ATOM 785 N N . LEU A 1 100 ? -3.101 5.094 -1.041 1.00 98.19 100 LEU A N 1
ATOM 786 C CA . LEU A 1 100 ? -3.893 5.003 0.182 1.00 98.19 100 LEU A CA 1
ATOM 787 C C . LEU A 1 100 ? -3.050 5.448 1.378 1.00 98.19 100 LEU A C 1
ATOM 789 O O . LEU A 1 100 ? -1.961 4.922 1.605 1.00 98.19 100 LEU A O 1
ATOM 793 N N . VAL A 1 101 ? -3.578 6.365 2.188 1.00 98.06 101 VAL A N 1
ATOM 794 C CA . VAL A 1 101 ? -2.927 6.756 3.446 1.00 98.06 101 VAL A CA 1
ATOM 795 C C . VAL A 1 101 ? -3.526 5.968 4.609 1.00 98.06 101 VAL A C 1
ATOM 797 O O . VAL A 1 101 ? -4.668 6.180 5.003 1.00 98.06 101 VAL A O 1
ATOM 800 N N . ASN A 1 102 ? -2.769 5.037 5.165 1.00 97.50 102 ASN A N 1
ATOM 801 C CA . ASN A 1 102 ? -3.140 4.241 6.325 1.00 97.50 102 ASN A CA 1
ATOM 802 C C . ASN A 1 102 ? -2.728 4.924 7.639 1.00 97.50 102 ASN A C 1
ATOM 804 O O . ASN A 1 102 ? -1.862 5.790 7.657 1.00 97.50 102 ASN A O 1
ATOM 808 N N . LEU A 1 103 ? -3.330 4.514 8.757 1.00 96.31 103 LEU A N 1
ATOM 809 C CA . LEU A 1 103 ? -3.011 4.999 10.108 1.00 96.31 103 LEU A CA 1
ATOM 810 C C . LEU A 1 103 ? -3.130 6.523 10.290 1.00 96.31 103 LEU A C 1
ATOM 812 O O . LEU A 1 103 ? -2.496 7.096 11.177 1.00 96.31 103 LEU A O 1
ATOM 816 N N . ALA A 1 104 ? -3.983 7.179 9.504 1.00 97.25 104 ALA A N 1
ATOM 817 C CA . ALA A 1 104 ? -4.182 8.619 9.597 1.00 97.25 104 ALA A CA 1
ATOM 818 C C . ALA A 1 104 ? -4.909 9.020 10.886 1.00 97.25 104 ALA A C 1
ATOM 820 O O . ALA A 1 104 ? -5.893 8.394 11.292 1.00 97.25 104 ALA A O 1
ATOM 821 N N . LYS A 1 105 ? -4.482 10.103 11.533 1.00 96.19 105 LYS A N 1
ATOM 822 C CA . LYS A 1 105 ? -5.175 10.639 12.720 1.00 96.19 105 LYS A CA 1
ATOM 823 C C . LYS A 1 105 ? -6.472 11.353 12.340 1.00 96.19 105 LYS A C 1
ATOM 825 O O . LYS A 1 105 ? -7.427 11.371 13.120 1.00 96.19 105 LYS A O 1
ATOM 830 N N . SER A 1 106 ? -6.506 11.930 11.143 1.00 96.38 106 SER A N 1
ATOM 831 C CA . SER A 1 106 ? -7.637 12.655 10.567 1.00 96.38 106 SER A CA 1
ATOM 832 C C . SER A 1 106 ? -7.549 12.678 9.037 1.00 96.38 106 SER A C 1
ATOM 834 O O . SER A 1 106 ? -6.527 12.335 8.453 1.00 96.38 106 SER A O 1
ATOM 836 N N . ASP A 1 107 ? -8.621 13.133 8.388 1.00 95.62 107 ASP A N 1
ATOM 837 C CA . ASP A 1 107 ? -8.637 13.422 6.945 1.00 95.62 107 ASP A CA 1
ATOM 838 C C . ASP A 1 107 ? -7.575 14.464 6.542 1.00 95.62 107 ASP A C 1
ATOM 840 O O . ASP A 1 107 ? -6.904 14.333 5.521 1.00 95.62 107 ASP A O 1
ATOM 844 N N . THR A 1 108 ? -7.367 15.480 7.387 1.00 95.44 108 THR A N 1
ATOM 845 C CA . THR A 1 108 ? -6.344 16.510 7.158 1.00 95.44 108 THR A CA 1
ATOM 846 C C . THR A 1 108 ? -4.933 15.926 7.196 1.00 95.44 108 THR A C 1
ATOM 848 O O . THR A 1 108 ? -4.153 16.195 6.294 1.00 95.44 108 THR A O 1
ATOM 851 N N . ASP A 1 109 ? -4.640 15.071 8.181 1.00 94.56 109 ASP A N 1
ATOM 852 C CA . ASP A 1 109 ? -3.355 14.372 8.335 1.00 94.56 109 ASP A CA 1
ATOM 853 C C . ASP A 1 109 ? -3.056 13.482 7.115 1.00 94.56 109 ASP A C 1
ATOM 855 O O . ASP A 1 109 ? -1.958 13.498 6.561 1.00 94.56 109 ASP A O 1
ATOM 859 N N . ALA A 1 110 ? -4.075 12.774 6.614 1.00 96.50 110 ALA A N 1
ATOM 860 C CA . ALA A 1 110 ? -3.952 11.992 5.389 1.00 96.50 110 ALA A CA 1
ATOM 861 C C . ALA A 1 110 ? -3.699 12.859 4.147 1.00 96.50 110 ALA A C 1
ATOM 863 O O . ALA A 1 110 ? -2.836 12.553 3.322 1.00 96.50 110 ALA A O 1
ATOM 864 N N . THR A 1 111 ? -4.447 13.955 4.020 1.00 94.31 111 THR A N 1
ATOM 865 C CA . THR A 1 111 ? -4.331 14.881 2.890 1.00 94.31 111 THR A CA 1
ATOM 866 C C . THR A 1 111 ? -2.955 15.542 2.850 1.00 94.31 111 THR A C 1
ATOM 868 O O . THR A 1 111 ? -2.369 15.664 1.775 1.00 94.31 111 THR A O 1
ATOM 871 N N . GLU A 1 112 ? -2.406 15.926 4.003 1.00 90.62 112 GLU A N 1
ATOM 872 C CA . GLU A 1 112 ? -1.056 16.486 4.114 1.00 90.62 112 GLU A CA 1
ATOM 873 C C . GLU A 1 112 ? 0.010 15.486 3.646 1.00 90.62 112 GLU A C 1
ATOM 875 O O . GLU A 1 112 ? 0.841 15.841 2.806 1.00 90.62 112 GLU A O 1
ATOM 880 N N . ALA A 1 113 ? -0.054 14.227 4.094 1.00 90.44 113 ALA A N 1
ATOM 881 C CA . ALA A 1 113 ? 0.869 13.175 3.658 1.00 90.44 113 ALA A CA 1
ATOM 882 C C . ALA A 1 113 ? 0.804 12.927 2.137 1.00 90.44 113 ALA A C 1
ATOM 884 O O . ALA A 1 113 ? 1.837 12.837 1.468 1.00 90.44 113 ALA A O 1
ATOM 885 N N . TYR A 1 114 ? -0.404 12.885 1.564 1.00 94.75 114 TYR A N 1
ATOM 886 C CA . TYR A 1 114 ? -0.583 12.773 0.113 1.00 94.75 114 TYR A CA 1
ATOM 887 C C . TYR A 1 114 ? 0.019 13.969 -0.637 1.00 94.75 114 TYR A C 1
ATOM 889 O O . TYR A 1 114 ? 0.740 13.772 -1.617 1.00 94.75 114 TYR A O 1
ATOM 897 N N . ILE A 1 115 ? -0.241 15.202 -0.187 1.00 90.19 115 ILE A N 1
ATOM 898 C CA . ILE A 1 115 ? 0.296 16.413 -0.826 1.00 90.19 115 ILE A CA 1
ATOM 899 C C . ILE A 1 115 ? 1.825 16.414 -0.783 1.00 90.19 115 ILE A C 1
ATOM 901 O O . ILE A 1 115 ? 2.453 16.760 -1.787 1.00 90.19 115 ILE A O 1
ATOM 905 N N . GLN A 1 116 ? 2.429 15.999 0.332 1.00 84.62 116 GLN A N 1
ATOM 906 C CA . GLN A 1 116 ? 3.883 15.891 0.458 1.00 84.62 116 GLN A CA 1
ATOM 907 C C . GLN A 1 116 ? 4.460 14.921 -0.581 1.00 84.62 116 GLN A C 1
ATOM 909 O O . GLN A 1 116 ? 5.318 15.327 -1.368 1.00 84.62 116 GLN A O 1
ATOM 914 N N . LEU A 1 117 ? 3.942 13.688 -0.661 1.00 87.56 117 LEU A N 1
ATOM 915 C CA . LEU A 1 117 ? 4.405 12.711 -1.654 1.00 87.56 117 LEU A CA 1
ATOM 916 C C . LEU A 1 117 ? 4.196 13.220 -3.085 1.00 87.56 117 LEU A C 1
ATOM 918 O O . LEU A 1 117 ? 5.113 13.187 -3.906 1.00 87.56 117 LEU A O 1
ATOM 922 N N . LYS A 1 118 ? 3.003 13.747 -3.377 1.00 89.88 118 LYS A N 1
ATOM 923 C CA . LYS A 1 118 ? 2.658 14.280 -4.697 1.00 89.88 118 LYS A CA 1
ATOM 924 C C . LYS A 1 118 ? 3.589 15.409 -5.123 1.00 89.88 118 LYS A C 1
ATOM 926 O O . LYS A 1 118 ? 3.949 15.482 -6.291 1.00 89.88 118 LYS A O 1
ATOM 931 N N . THR A 1 119 ? 3.975 16.284 -4.198 1.00 81.88 119 THR A N 1
ATOM 932 C CA . THR A 1 119 ? 4.878 17.406 -4.488 1.00 81.88 119 THR A CA 1
ATOM 933 C C . THR A 1 119 ? 6.258 16.905 -4.905 1.00 81.88 119 THR A C 1
ATOM 935 O O . THR A 1 119 ? 6.814 17.394 -5.887 1.00 81.88 119 THR A O 1
ATOM 938 N N . VAL A 1 120 ? 6.787 15.896 -4.206 1.00 82.31 120 VAL A N 1
ATOM 939 C CA . VAL A 1 120 ? 8.072 15.265 -4.542 1.00 82.31 120 VAL A CA 1
ATOM 940 C C . VAL A 1 120 ? 7.989 14.576 -5.906 1.00 82.31 120 VAL A C 1
ATOM 942 O O . VAL A 1 120 ? 8.823 14.833 -6.772 1.00 82.31 120 VAL A O 1
ATOM 945 N N . ILE A 1 121 ? 6.945 13.779 -6.142 1.00 86.50 121 ILE A N 1
ATOM 946 C CA . ILE A 1 121 ? 6.741 13.095 -7.428 1.00 86.50 121 ILE A CA 1
ATOM 947 C C . ILE A 1 121 ? 6.594 14.107 -8.564 1.00 86.50 121 ILE A C 1
ATOM 949 O O . ILE A 1 121 ? 7.269 13.980 -9.571 1.00 86.50 121 ILE A O 1
ATOM 953 N N . HIS A 1 122 ? 5.800 15.164 -8.401 1.00 83.56 122 HIS A N 1
ATOM 954 C CA . HIS A 1 122 ? 5.635 16.172 -9.448 1.00 83.56 122 HIS A CA 1
ATOM 955 C C . HIS A 1 122 ? 6.944 16.901 -9.785 1.00 83.56 122 HIS A C 1
ATOM 957 O O . HIS A 1 122 ? 7.173 17.255 -10.940 1.00 83.56 122 HIS A O 1
ATOM 963 N N . LYS A 1 123 ? 7.809 17.116 -8.785 1.00 76.38 123 LYS A N 1
ATOM 964 C CA . LYS A 1 123 ? 9.109 17.769 -8.969 1.00 76.38 123 LYS A CA 1
ATOM 965 C C . LYS A 1 123 ? 10.109 16.884 -9.718 1.00 76.38 123 LYS A C 1
ATOM 967 O O . LYS A 1 123 ? 10.820 17.394 -10.578 1.00 76.38 123 LYS A O 1
ATOM 972 N N . PHE A 1 124 ? 10.189 15.599 -9.375 1.00 80.69 124 PHE A N 1
ATOM 973 C CA . PHE A 1 124 ? 11.259 14.711 -9.855 1.00 80.69 124 PHE A CA 1
ATOM 974 C C . PHE A 1 124 ? 10.815 13.703 -10.921 1.00 80.69 124 PHE A C 1
ATOM 976 O O . PHE A 1 124 ? 11.645 13.199 -11.668 1.00 80.69 124 PHE A O 1
ATOM 983 N N . LEU A 1 125 ? 9.516 13.428 -11.009 1.00 85.44 125 LEU A N 1
ATOM 984 C CA . LEU A 1 125 ? 8.888 12.444 -11.888 1.00 85.44 125 LEU A CA 1
ATOM 985 C C . LEU A 1 125 ? 7.642 13.064 -12.561 1.00 85.44 125 LEU A C 1
ATOM 987 O O . LEU A 1 125 ? 6.515 12.620 -12.337 1.00 85.44 125 LEU A O 1
ATOM 991 N N . PRO A 1 126 ? 7.805 14.121 -13.382 1.00 83.00 126 PRO A N 1
ATOM 992 C CA . PRO A 1 126 ? 6.697 14.965 -13.847 1.00 83.00 126 PRO A CA 1
ATOM 993 C C . PRO A 1 126 ? 5.683 14.252 -14.757 1.00 83.00 126 PRO A C 1
ATOM 995 O O . PRO A 1 126 ? 4.574 14.753 -14.935 1.00 83.00 126 PRO A O 1
ATOM 998 N N . LEU A 1 127 ? 6.056 13.109 -15.340 1.00 87.62 127 LEU A N 1
ATOM 999 C CA . LEU A 1 127 ? 5.187 12.283 -16.186 1.00 87.62 127 LEU A CA 1
ATOM 1000 C C . LEU A 1 127 ? 4.360 11.263 -15.386 1.00 87.62 127 LEU A C 1
ATOM 1002 O O . LEU A 1 127 ? 3.450 10.651 -15.942 1.00 87.62 127 LEU A O 1
ATOM 1006 N N . ILE A 1 128 ? 4.654 11.089 -14.095 1.00 92.06 128 ILE A N 1
ATOM 1007 C CA . ILE A 1 128 ? 4.030 10.074 -13.247 1.00 92.06 128 ILE A CA 1
ATOM 1008 C C . ILE A 1 128 ? 2.760 10.622 -12.595 1.00 92.06 128 ILE A C 1
ATOM 1010 O O . ILE A 1 128 ? 2.754 11.698 -11.990 1.00 92.06 128 ILE A O 1
ATOM 1014 N N . SER A 1 129 ? 1.673 9.856 -12.705 1.00 92.44 129 SER A N 1
ATOM 1015 C CA . SER A 1 129 ? 0.376 10.170 -12.105 1.00 92.44 129 SER A CA 1
ATOM 1016 C C . SER A 1 129 ? 0.167 9.358 -10.835 1.00 92.44 129 SER A C 1
ATOM 1018 O O . SER A 1 129 ? 0.313 8.136 -10.841 1.00 92.44 129 SER A O 1
ATOM 1020 N N . VAL A 1 130 ? -0.229 10.033 -9.754 1.00 94.81 130 VAL A N 1
ATOM 1021 C CA . VAL A 1 130 ? -0.615 9.384 -8.497 1.00 94.81 130 VAL A CA 1
ATOM 1022 C C . VAL A 1 130 ? -2.024 9.799 -8.103 1.00 94.81 130 VAL A C 1
ATOM 1024 O O . VAL A 1 130 ? -2.265 10.951 -7.725 1.00 94.81 130 VAL A O 1
ATOM 1027 N N . ASP A 1 131 ? -2.938 8.837 -8.157 1.00 94.56 131 ASP A N 1
ATOM 1028 C CA . ASP A 1 131 ? -4.347 9.016 -7.834 1.00 94.56 131 ASP A CA 1
ATOM 1029 C C . ASP A 1 131 ? -4.597 8.736 -6.350 1.00 94.56 131 ASP A C 1
ATOM 1031 O O . ASP A 1 131 ? -4.399 7.627 -5.854 1.00 94.56 131 ASP A O 1
ATOM 1035 N N . TYR A 1 132 ? -5.070 9.744 -5.619 1.00 96.12 132 TYR A N 1
ATOM 1036 C CA . TYR A 1 132 ? -5.432 9.584 -4.212 1.00 96.12 132 TYR A CA 1
ATOM 1037 C C . TYR A 1 132 ? -6.760 8.841 -4.066 1.00 96.12 132 TYR A C 1
ATOM 1039 O O . TYR A 1 132 ? -7.814 9.349 -4.451 1.00 96.12 132 TYR A O 1
ATOM 1047 N N . VAL A 1 133 ? -6.704 7.641 -3.487 1.00 96.19 133 VAL A N 1
ATOM 1048 C CA . VAL A 1 133 ? -7.864 6.753 -3.301 1.00 96.19 133 VAL A CA 1
ATOM 1049 C C . VAL A 1 133 ? -8.580 7.026 -1.979 1.00 96.19 133 VAL A C 1
ATOM 1051 O O . VAL A 1 133 ? -9.776 6.760 -1.853 1.00 96.19 133 VAL A O 1
ATOM 1054 N N . GLY A 1 134 ? -7.863 7.572 -0.997 1.00 96.88 134 GLY A N 1
ATOM 1055 C CA . GLY A 1 134 ? -8.403 7.950 0.303 1.00 96.88 134 GLY A CA 1
ATOM 1056 C C . GLY A 1 134 ? -7.494 7.530 1.450 1.00 96.88 134 GLY A C 1
ATOM 1057 O O . GLY A 1 134 ? -6.275 7.423 1.300 1.00 96.88 134 GLY A O 1
ATOM 1058 N N . TYR A 1 135 ? -8.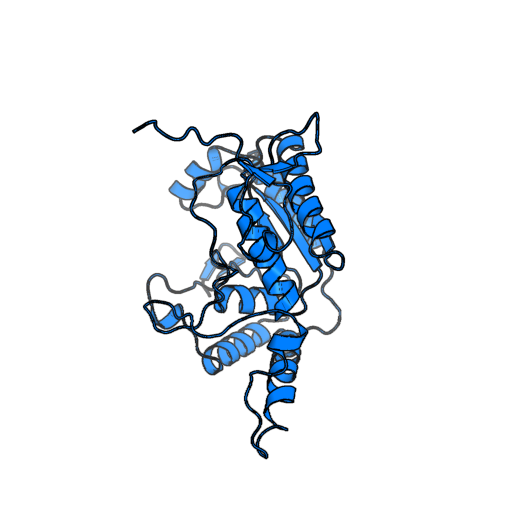102 7.282 2.609 1.00 98.19 135 TYR A N 1
ATOM 1059 C CA . TYR A 1 135 ? -7.373 6.997 3.837 1.00 98.19 135 TYR A CA 1
ATOM 1060 C C . TYR A 1 135 ? -8.078 5.998 4.756 1.00 98.19 135 TYR A C 1
ATOM 1062 O O . TYR A 1 135 ? -9.301 5.826 4.721 1.00 98.19 135 TYR A O 1
ATOM 1070 N N . VAL A 1 136 ? -7.290 5.379 5.632 1.00 98.38 136 VAL A N 1
ATOM 1071 C CA . VAL A 1 136 ? -7.748 4.568 6.761 1.00 98.38 136 VAL A CA 1
ATOM 1072 C C . VAL A 1 136 ? -7.311 5.253 8.047 1.00 98.38 136 VAL A C 1
ATOM 1074 O O . VAL A 1 136 ? -6.131 5.538 8.247 1.00 98.38 136 VAL A O 1
ATOM 1077 N N . LEU A 1 137 ? -8.277 5.544 8.920 1.00 98.25 137 LEU A N 1
ATOM 1078 C CA . LEU A 1 137 ? -7.990 6.176 10.203 1.00 98.25 137 LEU A CA 1
ATOM 1079 C C . LEU A 1 137 ? -7.301 5.206 11.161 1.00 98.25 137 LEU A C 1
ATOM 1081 O O . LEU A 1 137 ? -7.629 4.019 11.201 1.00 98.25 137 LEU A O 1
ATOM 1085 N N . PHE A 1 138 ? -6.420 5.742 12.002 1.00 97.50 138 PHE A N 1
ATOM 1086 C CA . PHE A 1 138 ? -5.906 5.030 13.160 1.00 97.50 138 PHE A CA 1
ATOM 1087 C C . PHE A 1 138 ? -7.065 4.552 14.046 1.00 97.50 138 PHE A C 1
ATOM 1089 O O . PHE A 1 138 ? -7.963 5.320 14.416 1.00 97.50 138 PHE A O 1
ATOM 1096 N N . ASP A 1 139 ? -7.021 3.271 14.400 1.00 97.38 139 ASP A N 1
ATOM 1097 C CA . ASP A 1 139 ? -8.033 2.615 15.214 1.00 97.38 139 ASP A CA 1
ATOM 1098 C C . ASP A 1 139 ? -7.373 1.585 16.133 1.00 97.38 139 ASP A C 1
ATOM 1100 O O . ASP A 1 139 ? -6.733 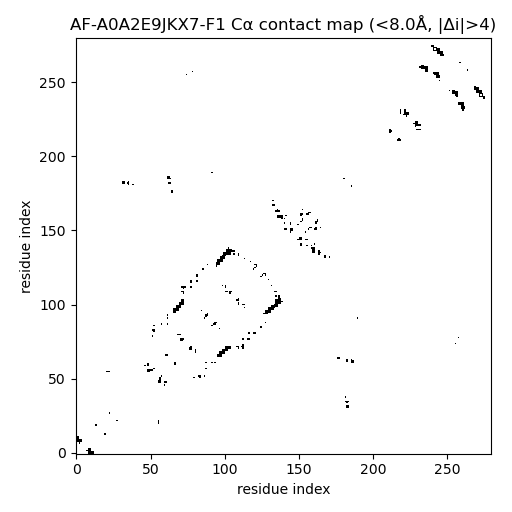0.640 15.672 1.00 97.38 139 ASP A O 1
ATOM 1104 N N . GLU A 1 140 ? -7.548 1.749 17.444 1.00 96.06 140 GLU A N 1
ATOM 1105 C CA . GLU A 1 140 ? -6.999 0.841 18.461 1.00 96.06 140 GLU A CA 1
ATOM 1106 C C . GLU A 1 140 ? -7.530 -0.592 18.302 1.00 96.06 140 GLU A C 1
ATOM 1108 O O . GLU A 1 140 ? -6.859 -1.560 18.669 1.00 96.06 140 GLU A O 1
ATOM 1113 N N . ASN A 1 141 ? -8.711 -0.752 17.694 1.00 97.06 141 ASN A N 1
ATOM 1114 C CA . ASN A 1 141 ? -9.294 -2.063 17.436 1.00 97.06 141 ASN A CA 1
ATOM 1115 C C . ASN A 1 141 ? -8.502 -2.878 16.405 1.00 97.06 141 ASN A C 1
ATOM 1117 O O . ASN A 1 141 ? -8.639 -4.101 16.396 1.00 97.06 141 ASN A O 1
ATOM 1121 N N . MET A 1 142 ? -7.645 -2.255 15.581 1.00 95.06 142 MET A N 1
ATOM 1122 C CA . MET A 1 142 ? -6.778 -2.996 14.654 1.00 95.06 142 MET A CA 1
ATOM 1123 C C . MET A 1 142 ? -5.832 -3.932 15.398 1.00 95.06 142 MET A C 1
ATOM 1125 O O . MET A 1 142 ? -5.775 -5.117 15.068 1.00 95.06 142 MET A O 1
ATOM 1129 N N . ALA A 1 143 ? -5.177 -3.448 16.457 1.00 94.94 143 ALA A N 1
ATOM 1130 C CA . ALA A 1 143 ? -4.290 -4.276 17.271 1.00 94.94 143 ALA A CA 1
ATOM 1131 C C . ALA A 1 143 ? -5.049 -5.441 17.927 1.00 94.94 143 ALA A C 1
ATOM 1133 O O . ALA A 1 143 ? -4.582 -6.580 17.895 1.00 94.94 143 ALA A O 1
ATOM 1134 N N . ASN A 1 144 ? -6.249 -5.177 18.452 1.00 95.31 144 ASN A N 1
ATOM 1135 C CA . ASN A 1 144 ? -7.095 -6.210 19.053 1.00 95.31 144 ASN A CA 1
ATOM 1136 C C . ASN A 1 144 ? -7.530 -7.261 18.018 1.00 95.31 144 ASN A C 1
ATOM 1138 O O . ASN A 1 144 ? -7.443 -8.457 18.285 1.00 95.31 144 ASN A O 1
ATOM 1142 N N . SER A 1 145 ? -7.945 -6.833 16.821 1.00 96.56 145 SER A N 1
ATOM 1143 C CA . SER A 1 145 ? -8.354 -7.740 15.739 1.00 96.56 145 SER A CA 1
ATOM 1144 C C . SER A 1 145 ? -7.209 -8.644 15.271 1.00 96.56 145 SER A C 1
ATOM 1146 O O . SER A 1 145 ? -7.389 -9.854 15.130 1.00 96.56 145 SER A O 1
ATOM 1148 N N . ALA A 1 146 ? -5.998 -8.087 15.150 1.00 94.31 146 ALA A N 1
ATOM 1149 C CA . ALA A 1 146 ? -4.801 -8.836 14.792 1.00 94.31 146 ALA A CA 1
ATOM 1150 C C . ALA A 1 146 ? -4.451 -9.889 15.855 1.00 94.31 146 ALA A C 1
ATOM 1152 O O . ALA A 1 146 ? -4.167 -11.036 15.513 1.00 94.31 146 ALA A O 1
ATOM 1153 N N . GLN A 1 147 ? -4.542 -9.538 17.144 1.00 94.56 147 GLN A N 1
ATOM 1154 C CA . GLN A 1 147 ? -4.337 -10.488 18.246 1.00 94.56 147 GLN A CA 1
ATOM 1155 C C . GLN A 1 147 ? -5.366 -11.624 18.244 1.00 94.56 147 GLN A C 1
ATOM 1157 O O . GLN A 1 147 ? -5.028 -12.759 18.573 1.00 94.56 147 GLN A O 1
ATOM 1162 N N . MET A 1 148 ? -6.611 -11.333 17.860 1.00 94.50 148 MET A N 1
ATOM 1163 C CA . MET A 1 148 ? -7.671 -12.337 17.721 1.00 94.50 148 MET A CA 1
ATOM 1164 C C . MET A 1 148 ? -7.551 -13.171 16.439 1.00 94.50 148 MET A C 1
ATOM 1166 O O . MET A 1 148 ? -8.297 -14.135 16.287 1.00 94.50 148 MET A O 1
ATOM 1170 N N . GLN A 1 149 ? -6.641 -12.812 15.525 1.00 93.56 149 GLN A N 1
ATOM 1171 C CA . GLN A 1 149 ? -6.526 -13.399 14.186 1.00 93.56 149 GLN A CA 1
ATOM 1172 C C . GLN A 1 149 ? -7.859 -13.368 13.419 1.00 93.56 149 GLN A C 1
ATOM 1174 O O . GLN A 1 149 ? -8.217 -14.312 12.712 1.00 93.56 149 GLN A O 1
ATOM 1179 N N . GLN A 1 150 ? -8.608 -12.275 13.578 1.00 92.94 150 GLN A N 1
ATOM 1180 C CA . GLN A 1 150 ? -9.876 -12.046 12.893 1.00 92.94 150 GLN A CA 1
ATOM 1181 C C . GLN A 1 150 ? -9.827 -10.717 12.136 1.00 92.94 150 GLN A C 1
ATOM 1183 O O . GLN A 1 150 ? -9.297 -9.739 12.666 1.00 92.94 150 GLN A O 1
ATOM 1188 N N . PRO A 1 151 ? -10.384 -10.638 10.914 1.00 93.56 151 PRO A N 1
ATOM 1189 C CA . PRO A 1 151 ? -10.463 -9.383 10.187 1.00 93.56 151 PRO A CA 1
ATOM 1190 C C . PRO A 1 151 ? -11.221 -8.326 10.992 1.00 93.56 151 PRO A C 1
ATOM 1192 O O . PRO A 1 151 ? -12.324 -8.574 11.483 1.00 93.56 151 PRO A O 1
ATOM 1195 N N . LEU A 1 152 ? -10.662 -7.115 11.059 1.00 96.00 152 LEU A N 1
ATOM 1196 C CA . LEU A 1 152 ? -11.258 -5.976 11.765 1.00 96.00 152 LEU A CA 1
ATOM 1197 C C . LEU A 1 152 ? -12.730 -5.749 11.379 1.00 96.00 152 LEU A C 1
ATOM 1199 O O . LEU A 1 152 ? -13.564 -5.474 12.240 1.00 96.00 152 LEU A O 1
ATOM 1203 N N . ALA A 1 153 ? -13.052 -5.880 10.090 1.00 94.56 153 ALA A N 1
ATOM 1204 C CA . ALA A 1 153 ? -14.401 -5.674 9.571 1.00 94.56 153 ALA A CA 1
ATOM 1205 C C . ALA A 1 153 ? -15.431 -6.677 10.125 1.00 94.56 153 ALA A C 1
ATOM 1207 O O . ALA A 1 153 ? -16.620 -6.367 10.137 1.00 94.56 153 ALA A O 1
ATOM 1208 N N . GLU A 1 154 ? -14.997 -7.849 10.597 1.00 94.06 154 GLU A N 1
ATOM 1209 C CA . GLU A 1 154 ? -15.879 -8.860 11.186 1.00 94.06 154 GLU A CA 1
ATOM 1210 C C . GLU A 1 154 ? -16.066 -8.655 12.689 1.00 94.06 154 GLU A C 1
ATOM 1212 O O . GLU A 1 154 ? -17.196 -8.669 13.179 1.00 94.06 154 GLU A O 1
ATOM 1217 N N . CYS A 1 155 ? -14.975 -8.446 13.432 1.00 96.06 155 CYS A N 1
ATOM 1218 C CA . CYS A 1 155 ? -15.036 -8.341 14.891 1.00 96.06 155 CYS A CA 1
ATOM 1219 C C . CYS A 1 155 ? -15.376 -6.922 15.386 1.00 96.06 155 CYS A C 1
ATOM 1221 O O . CYS A 1 155 ? -15.954 -6.772 16.462 1.00 96.06 155 CYS A O 1
ATOM 1223 N N . TYR A 1 156 ? -15.086 -5.885 14.592 1.00 97.31 156 TYR A N 1
ATOM 1224 C CA . TYR A 1 156 ? -15.386 -4.481 14.898 1.00 97.31 156 TYR A CA 1
ATOM 1225 C C . TYR A 1 156 ? -15.971 -3.737 13.677 1.00 97.31 156 TYR A C 1
ATOM 1227 O O . TYR A 1 156 ? -15.361 -2.781 13.183 1.00 97.31 156 TYR A O 1
ATOM 1235 N N . PRO A 1 157 ? -17.160 -4.122 13.170 1.00 96.81 157 PRO A N 1
ATOM 1236 C CA . PRO A 1 157 ? -17.734 -3.569 11.934 1.00 96.81 157 PRO A CA 1
ATOM 1237 C C . PRO A 1 157 ? -18.009 -2.056 11.996 1.00 96.81 157 PRO A C 1
ATOM 1239 O O . PRO A 1 157 ? -17.901 -1.361 10.989 1.00 96.81 157 PRO A O 1
ATOM 1242 N N . ASP A 1 158 ? -18.306 -1.523 13.185 1.00 97.12 158 ASP A N 1
ATOM 1243 C CA . ASP A 1 158 ? -18.630 -0.105 13.388 1.00 97.12 158 ASP A CA 1
ATOM 1244 C C . ASP A 1 158 ? -17.416 0.788 13.697 1.00 97.12 158 ASP A C 1
ATOM 1246 O O . ASP A 1 158 ? -17.578 2.003 13.894 1.00 97.12 158 ASP A O 1
ATOM 1250 N N . SER A 1 159 ? -16.213 0.204 13.741 1.00 97.94 159 SER A N 1
ATOM 1251 C CA . SER A 1 159 ? -14.960 0.920 13.999 1.00 97.94 159 SER A CA 1
ATOM 1252 C C . SER A 1 159 ? -14.652 1.953 12.906 1.00 97.94 159 SER A C 1
ATOM 1254 O O . SER A 1 159 ? -15.214 1.918 11.803 1.00 97.94 159 SER A O 1
ATOM 1256 N N . LYS A 1 160 ? -13.770 2.912 13.206 1.00 97.62 160 LYS A N 1
ATOM 1257 C CA . LYS A 1 160 ? -13.390 3.963 12.251 1.00 97.62 160 LYS A CA 1
ATOM 1258 C C . LYS A 1 160 ? -12.687 3.343 11.047 1.00 97.62 160 LYS A C 1
ATOM 1260 O O . LYS A 1 160 ? -13.064 3.630 9.912 1.00 97.62 160 LYS A O 1
ATOM 1265 N N . ALA A 1 161 ? -11.731 2.450 11.297 1.00 97.81 161 ALA A N 1
ATOM 1266 C CA . ALA A 1 161 ? -10.993 1.775 10.236 1.00 97.81 161 ALA A CA 1
ATOM 1267 C C . ALA A 1 161 ? -11.891 0.834 9.407 1.00 97.81 161 ALA A C 1
ATOM 1269 O O . ALA A 1 161 ? -11.811 0.863 8.182 1.00 97.81 161 ALA A O 1
ATOM 1270 N N . SER A 1 162 ? -12.830 0.095 10.015 1.00 98.06 162 SER A N 1
ATOM 1271 C CA . SER A 1 162 ? -13.790 -0.746 9.264 1.00 98.06 162 SER A CA 1
ATOM 1272 C C . SER A 1 162 ? -14.667 0.062 8.304 1.00 98.06 162 SER A C 1
ATOM 1274 O O . SER A 1 162 ? -14.931 -0.368 7.176 1.00 98.06 162 SER A O 1
ATOM 1276 N N . LYS A 1 163 ? -15.088 1.264 8.713 1.00 97.81 163 LYS A N 1
ATOM 1277 C CA . LYS A 1 163 ? -15.835 2.185 7.843 1.00 97.81 163 LYS A CA 1
ATOM 1278 C C . LYS A 1 163 ? -14.974 2.696 6.686 1.00 97.81 163 LYS A C 1
ATOM 1280 O O . LYS A 1 163 ? -15.458 2.723 5.555 1.00 97.81 163 LYS A O 1
ATOM 1285 N N . CYS A 1 164 ? -13.705 3.024 6.940 1.00 98.00 164 CYS A N 1
ATOM 1286 C CA . CYS A 1 164 ? -12.744 3.374 5.889 1.00 98.00 164 CYS A CA 1
ATOM 1287 C C . CYS A 1 164 ? -12.537 2.221 4.895 1.00 98.00 164 CYS A C 1
ATOM 1289 O O . CYS A 1 164 ? -12.651 2.441 3.692 1.00 98.00 164 CYS A O 1
ATOM 1291 N N . PHE A 1 165 ? -12.332 0.985 5.366 1.00 97.44 165 PHE A N 1
ATOM 1292 C CA . PHE A 1 165 ? -12.206 -0.188 4.491 1.00 97.44 165 PHE A CA 1
ATOM 1293 C C . PHE A 1 165 ? -13.466 -0.437 3.659 1.00 97.44 165 PHE A C 1
ATOM 1295 O O . PHE A 1 165 ? -13.373 -0.765 2.479 1.00 97.44 165 PHE A O 1
ATOM 1302 N N . THR A 1 166 ? -14.652 -0.226 4.236 1.00 96.56 166 THR A N 1
ATOM 1303 C CA . THR A 1 166 ? -15.920 -0.335 3.497 1.00 96.56 166 THR A CA 1
ATOM 1304 C C . THR A 1 166 ? -16.004 0.701 2.374 1.00 96.56 166 THR A C 1
ATOM 1306 O O . THR A 1 166 ? -16.448 0.385 1.270 1.00 96.56 166 THR A O 1
ATOM 1309 N N . HIS A 1 167 ? -15.567 1.936 2.635 1.00 96.19 167 HIS A N 1
ATOM 1310 C CA . HIS A 1 167 ? -15.495 2.976 1.612 1.00 96.19 167 HIS A CA 1
ATOM 1311 C C . HIS A 1 167 ? -14.481 2.616 0.518 1.00 96.19 167 HIS A C 1
ATOM 1313 O O . HIS A 1 167 ? -14.843 2.608 -0.657 1.00 96.19 167 HIS A O 1
ATOM 1319 N N . LEU A 1 168 ? -13.267 2.216 0.906 1.00 96.62 168 LEU A N 1
ATOM 1320 C CA . LEU A 1 168 ? -12.208 1.780 -0.005 1.00 96.62 168 LEU A CA 1
ATOM 1321 C C . LEU A 1 168 ? -12.670 0.634 -0.914 1.00 96.62 168 LEU A C 1
ATOM 1323 O O . LEU A 1 168 ? -12.487 0.699 -2.125 1.00 96.62 168 LEU A O 1
ATOM 1327 N N . ALA A 1 169 ? -13.342 -0.375 -0.359 1.00 95.50 169 ALA A N 1
ATOM 1328 C CA . ALA A 1 169 ? -13.874 -1.493 -1.132 1.00 95.50 169 ALA A CA 1
ATOM 1329 C C . ALA A 1 169 ? -14.905 -1.047 -2.185 1.00 95.50 169 ALA A C 1
ATOM 1331 O O . ALA A 1 169 ? -14.961 -1.617 -3.273 1.00 95.50 169 ALA A O 1
ATOM 1332 N N . ASN A 1 170 ? -15.722 -0.029 -1.895 1.00 95.12 170 ASN A N 1
ATOM 1333 C CA . ASN A 1 170 ? -16.650 0.529 -2.883 1.00 95.12 170 ASN A CA 1
ATOM 1334 C C . ASN A 1 170 ? -15.923 1.329 -3.970 1.00 95.12 170 ASN A C 1
ATOM 1336 O O . ASN A 1 170 ? -16.341 1.279 -5.126 1.00 95.12 170 ASN A O 1
ATOM 1340 N N . THR A 1 171 ? -14.833 2.015 -3.622 1.00 94.44 171 THR A N 1
ATOM 1341 C CA . THR A 1 171 ? -13.979 2.708 -4.594 1.00 94.44 171 THR A CA 1
ATOM 1342 C C . THR A 1 171 ? -13.306 1.712 -5.535 1.00 94.44 171 THR A C 1
ATOM 1344 O O . THR A 1 171 ? -13.421 1.865 -6.749 1.00 94.44 171 THR A O 1
ATOM 1347 N N . ILE A 1 172 ? -12.702 0.646 -5.003 1.00 93.56 172 ILE A N 1
ATOM 1348 C CA . ILE A 1 172 ? -12.054 -0.413 -5.796 1.00 93.56 172 ILE A CA 1
ATOM 1349 C C . ILE A 1 172 ? -13.048 -1.070 -6.764 1.00 93.56 172 ILE A C 1
ATOM 1351 O O . ILE A 1 172 ? -12.740 -1.253 -7.935 1.00 93.56 172 ILE A O 1
ATOM 1355 N N . LYS A 1 173 ? -14.289 -1.333 -6.333 1.00 92.25 173 LYS A N 1
ATOM 1356 C CA . LYS A 1 173 ? -15.342 -1.881 -7.214 1.00 92.25 173 LYS A CA 1
ATOM 1357 C C . LYS A 1 173 ? -15.689 -1.010 -8.422 1.00 92.25 173 LYS A C 1
ATOM 1359 O O . LYS A 1 173 ? -16.344 -1.493 -9.340 1.00 92.25 173 LYS A O 1
ATOM 1364 N N . SER A 1 174 ? -15.338 0.273 -8.390 1.00 90.62 174 SER A N 1
ATOM 1365 C CA . SER A 1 174 ? -15.574 1.199 -9.499 1.00 90.62 174 SER A CA 1
ATOM 1366 C C . SER A 1 174 ? -14.417 1.257 -10.497 1.00 90.62 174 SER A C 1
ATOM 1368 O O . SER A 1 174 ? -14.575 1.856 -11.564 1.00 90.62 174 SER A O 1
ATOM 1370 N N . TRP A 1 175 ? -13.272 0.647 -10.172 1.00 89.56 175 TRP A N 1
ATOM 1371 C CA . TRP A 1 175 ? -12.137 0.556 -11.082 1.00 89.56 175 TRP A CA 1
ATOM 1372 C C . TRP A 1 175 ? -12.495 -0.349 -12.255 1.00 89.56 175 TRP A C 1
ATOM 1374 O O . TRP A 1 175 ? -13.159 -1.374 -12.099 1.00 89.56 175 TRP A O 1
ATOM 1384 N N . LYS A 1 176 ? -12.102 0.076 -13.454 1.00 78.25 176 LYS A N 1
ATOM 1385 C CA . LYS A 1 176 ? -12.328 -0.679 -14.682 1.00 78.25 176 LYS A CA 1
ATOM 1386 C C . LYS A 1 176 ? -11.000 -1.280 -15.118 1.00 78.25 176 LY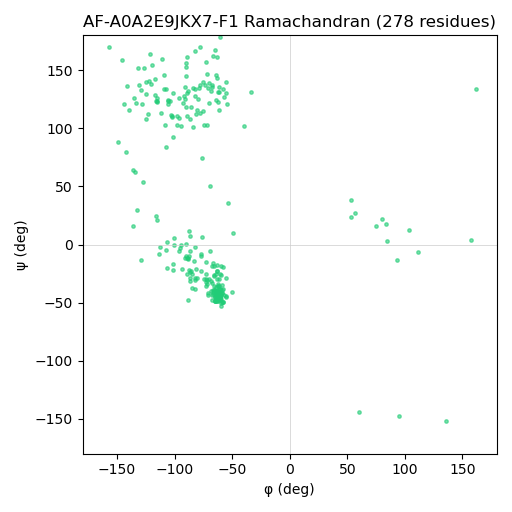S A C 1
ATOM 1388 O O . LYS A 1 176 ? -10.072 -0.498 -15.321 1.00 78.25 176 LYS A O 1
ATOM 1393 N N . PRO A 1 177 ? -10.910 -2.606 -15.300 1.00 69.31 177 PRO A N 1
ATOM 1394 C CA . PRO A 1 177 ? -9.710 -3.192 -15.866 1.00 69.31 177 PRO A CA 1
ATOM 1395 C C . PRO A 1 177 ? -9.528 -2.689 -17.309 1.00 69.31 177 PRO A C 1
ATOM 1397 O O . PRO A 1 177 ? -10.528 -2.477 -18.010 1.00 69.31 177 PRO A O 1
ATOM 1400 N N . PRO A 1 178 ? -8.285 -2.488 -17.774 1.00 66.00 178 PRO A N 1
ATOM 1401 C CA . PRO A 1 178 ? -8.021 -2.219 -19.181 1.00 66.00 178 PRO A CA 1
ATOM 1402 C C . PRO A 1 178 ? -8.491 -3.408 -20.039 1.00 66.00 178 PRO A C 1
ATOM 1404 O O . PRO A 1 178 ? -8.281 -4.570 -19.682 1.00 66.00 178 PRO A O 1
ATOM 1407 N N . GLU A 1 179 ? -9.168 -3.124 -21.157 1.00 55.59 179 GLU A N 1
ATOM 1408 C CA . GLU A 1 179 ? -9.729 -4.158 -22.038 1.00 55.59 179 GLU A CA 1
ATOM 1409 C C . GLU A 1 179 ? -8.621 -5.061 -22.614 1.00 55.59 179 GLU A C 1
ATOM 1411 O O . GLU A 1 179 ? -7.641 -4.565 -23.161 1.00 55.59 179 GLU A O 1
ATOM 1416 N N . GLY A 1 180 ? -8.794 -6.389 -22.530 1.00 55.91 180 GLY A N 1
ATOM 1417 C CA . GLY A 1 180 ? -7.926 -7.366 -23.209 1.00 55.91 180 GLY A CA 1
ATOM 1418 C C . GLY A 1 180 ? -6.623 -7.743 -22.493 1.00 55.91 180 GLY A C 1
ATOM 1419 O O . GLY A 1 180 ? -5.721 -8.279 -23.127 1.00 55.91 180 GLY A O 1
ATOM 1420 N N . SER A 1 181 ? -6.511 -7.484 -21.195 1.00 53.94 181 SER A N 1
ATOM 1421 C CA . SER A 1 181 ? -5.295 -7.722 -20.414 1.00 53.94 181 SER A CA 1
ATOM 1422 C C . SER A 1 181 ? -5.236 -9.148 -19.828 1.00 53.94 181 SER A C 1
ATOM 1424 O O . SER A 1 181 ? -6.208 -9.622 -19.242 1.00 53.94 181 SER A O 1
ATOM 1426 N N . SER A 1 182 ? -4.096 -9.828 -19.990 1.00 56.81 182 SER A N 1
ATOM 1427 C CA . SER A 1 182 ? -3.732 -11.084 -19.296 1.00 56.81 182 SER A CA 1
ATOM 1428 C C . SER A 1 182 ? -2.453 -10.858 -18.485 1.00 56.81 182 SER A C 1
ATOM 1430 O O . SER A 1 182 ? -1.686 -9.968 -18.867 1.00 56.81 182 SER A O 1
ATOM 1432 N N . PHE A 1 183 ? -2.207 -11.615 -17.405 1.00 56.72 183 PHE A N 1
ATOM 1433 C CA . PHE A 1 183 ? -0.940 -11.496 -16.665 1.00 56.72 183 PHE A CA 1
ATOM 1434 C C . PHE A 1 183 ? 0.234 -11.792 -17.595 1.00 56.72 183 PHE A C 1
ATOM 1436 O O . PHE A 1 183 ? 1.200 -11.037 -17.591 1.00 56.72 183 PHE A O 1
ATOM 1443 N N . ASN A 1 184 ? 0.130 -12.810 -18.458 1.00 50.56 184 ASN A N 1
ATOM 1444 C CA . ASN A 1 184 ? 1.195 -13.103 -19.416 1.00 50.56 184 ASN A CA 1
ATOM 1445 C C . ASN A 1 184 ? 1.419 -11.982 -20.438 1.00 50.56 184 ASN A C 1
ATOM 1447 O O . ASN A 1 184 ? 2.565 -11.737 -20.771 1.00 50.56 184 ASN A O 1
ATOM 1451 N N . LEU A 1 185 ? 0.392 -11.270 -20.919 1.00 54.12 185 LEU A N 1
ATOM 1452 C CA . LEU A 1 185 ? 0.602 -10.113 -21.812 1.00 54.12 185 LEU A CA 1
ATOM 1453 C C . LEU A 1 185 ? 1.302 -8.958 -21.086 1.00 54.12 185 LEU A C 1
ATOM 1455 O O . LEU A 1 185 ? 2.235 -8.384 -21.632 1.00 54.12 185 LEU A O 1
ATOM 1459 N N . LEU A 1 186 ? 0.901 -8.669 -19.843 1.00 56.66 186 LEU A N 1
ATOM 1460 C CA . LEU A 1 186 ? 1.573 -7.661 -19.015 1.00 56.66 186 LEU A CA 1
ATOM 1461 C C . LEU A 1 186 ? 3.025 -8.056 -18.708 1.00 56.66 186 LEU A C 1
ATOM 1463 O O . LEU A 1 186 ? 3.871 -7.182 -18.565 1.00 56.66 186 LEU A O 1
ATOM 1467 N N . MET A 1 187 ? 3.320 -9.358 -18.644 1.00 53.38 187 MET A N 1
ATOM 1468 C CA . MET A 1 187 ? 4.667 -9.869 -18.404 1.00 53.38 187 MET A CA 1
ATOM 1469 C C . MET A 1 187 ? 5.535 -9.997 -19.662 1.00 53.38 187 MET A C 1
ATOM 1471 O O . MET A 1 187 ? 6.732 -9.729 -19.591 1.00 53.38 187 MET A O 1
ATOM 1475 N N . HIS A 1 188 ? 4.972 -10.394 -20.804 1.00 51.00 188 HIS A N 1
ATOM 1476 C CA . HIS A 1 188 ? 5.717 -10.581 -22.055 1.00 51.00 188 HIS A CA 1
ATOM 1477 C C . HIS A 1 188 ? 6.120 -9.235 -22.670 1.00 51.00 188 HIS A C 1
ATOM 1479 O O . HIS A 1 188 ? 7.244 -9.114 -23.147 1.00 51.00 188 HIS A O 1
ATOM 1485 N N . ASP A 1 189 ? 5.272 -8.203 -22.548 1.00 49.47 189 ASP A N 1
ATOM 1486 C CA . ASP A 1 189 ? 5.618 -6.827 -22.942 1.00 49.47 189 ASP A CA 1
ATOM 1487 C C . ASP A 1 189 ? 6.837 -6.290 -22.152 1.00 49.47 189 ASP A C 1
ATOM 1489 O O . ASP A 1 189 ? 7.577 -5.452 -22.656 1.00 49.47 189 ASP A O 1
ATOM 1493 N N . LEU A 1 190 ? 7.091 -6.801 -20.937 1.00 48.88 190 LEU A N 1
ATOM 1494 C CA . LEU A 1 190 ? 8.239 -6.420 -20.100 1.00 48.88 190 LEU A CA 1
ATOM 1495 C C . LEU A 1 190 ? 9.511 -7.226 -20.407 1.00 48.88 190 LEU A C 1
ATOM 1497 O O . LEU A 1 190 ? 10.616 -6.711 -20.244 1.00 48.88 190 LEU A O 1
ATOM 1501 N N . LEU A 1 191 ? 9.376 -8.485 -20.832 1.00 45.41 191 LEU A N 1
ATOM 1502 C CA . LEU A 1 191 ? 10.517 -9.354 -21.146 1.00 45.41 191 LEU A CA 1
ATOM 1503 C C . LEU A 1 191 ? 11.007 -9.192 -22.589 1.00 45.41 191 LEU A C 1
ATOM 1505 O O . LEU A 1 191 ? 12.204 -9.333 -22.832 1.00 45.41 191 LEU A O 1
ATOM 1509 N N . ASP A 1 192 ? 10.131 -8.834 -23.532 1.00 42.88 192 ASP A N 1
ATOM 1510 C CA . ASP A 1 192 ? 10.537 -8.524 -24.909 1.00 42.88 192 ASP A CA 1
ATOM 1511 C C 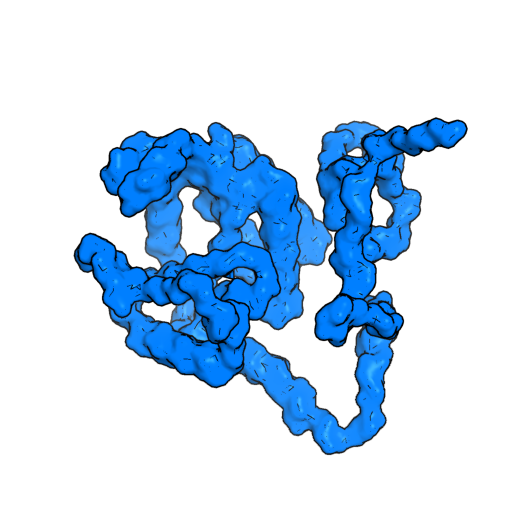. ASP A 1 192 ? 11.327 -7.201 -24.990 1.00 42.88 192 ASP A C 1
ATOM 1513 O O . ASP A 1 192 ? 12.245 -7.090 -25.806 1.00 42.88 192 ASP A O 1
ATOM 1517 N N . GLU A 1 193 ? 11.068 -6.228 -24.103 1.00 45.16 193 GLU A N 1
ATOM 1518 C CA . GLU A 1 193 ? 11.908 -5.022 -23.983 1.00 45.16 193 GLU A CA 1
ATOM 1519 C C . GLU A 1 193 ? 13.308 -5.344 -23.433 1.00 45.16 193 GLU A C 1
ATOM 1521 O O . GLU A 1 193 ? 14.278 -4.739 -23.883 1.00 45.16 193 GLU A O 1
ATOM 1526 N N . GLN A 1 194 ? 13.451 -6.342 -22.550 1.00 45.22 194 GLN A N 1
ATOM 1527 C CA . GLN A 1 194 ? 14.770 -6.777 -22.068 1.00 45.22 194 GLN A CA 1
ATOM 1528 C C . GLN A 1 194 ? 15.504 -7.715 -23.040 1.00 45.22 194 GLN A C 1
ATOM 1530 O O . GLN A 1 194 ? 16.731 -7.686 -23.090 1.00 45.22 194 GLN A O 1
ATOM 1535 N N . ASN A 1 195 ? 14.794 -8.506 -23.854 1.00 36.41 195 ASN A N 1
ATOM 1536 C CA . ASN A 1 195 ? 15.417 -9.407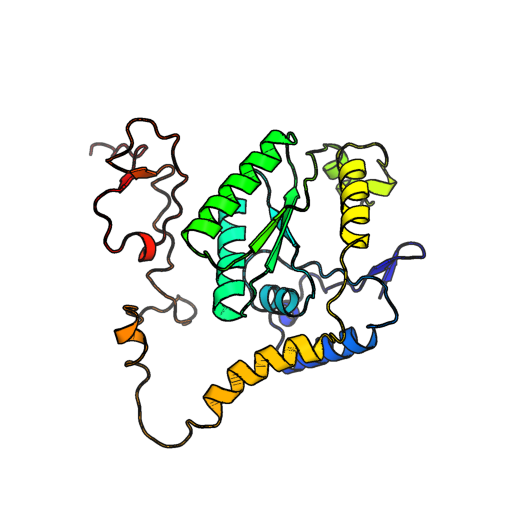 -24.833 1.00 36.41 195 ASN A CA 1
ATOM 1537 C C . ASN A 1 195 ? 15.729 -8.749 -26.189 1.00 36.41 195 ASN A C 1
ATOM 1539 O O . ASN A 1 195 ? 16.646 -9.205 -26.875 1.00 36.41 195 ASN A O 1
ATOM 1543 N N . SER A 1 196 ? 15.043 -7.666 -26.582 1.00 32.75 196 SER A N 1
ATOM 1544 C CA . SER A 1 196 ? 15.337 -6.988 -27.860 1.00 32.75 196 SER A CA 1
ATOM 1545 C C . SER A 1 196 ? 16.650 -6.189 -27.869 1.00 32.75 196 SER A C 1
ATOM 1547 O O . SER A 1 196 ? 17.164 -5.890 -28.944 1.00 32.75 196 SER A O 1
ATOM 1549 N N . GLU A 1 197 ? 17.243 -5.907 -26.702 1.00 39.72 197 GLU A N 1
ATOM 1550 C CA . GLU A 1 197 ? 18.616 -5.384 -26.605 1.00 39.72 197 GLU A CA 1
ATOM 1551 C C . GLU A 1 197 ? 19.685 -6.491 -26.540 1.00 39.72 197 GLU A C 1
ATOM 1553 O O . GLU A 1 197 ? 20.862 -6.203 -26.748 1.00 39.72 197 GLU A O 1
ATOM 1558 N N . TYR A 1 198 ? 19.311 -7.758 -26.315 1.00 37.50 198 TYR A N 1
ATOM 1559 C CA . TYR A 1 198 ? 20.271 -8.850 -26.103 1.00 37.50 198 TYR A CA 1
ATOM 1560 C C . TYR A 1 198 ? 20.510 -9.759 -27.323 1.00 37.50 198 TYR A C 1
ATOM 1562 O O . TYR A 1 198 ? 21.579 -10.363 -27.403 1.00 37.50 198 TYR A O 1
ATOM 1570 N N . GLU A 1 199 ? 19.599 -9.843 -28.303 1.00 29.59 199 GLU A N 1
ATOM 1571 C CA . GLU A 1 199 ? 19.789 -10.730 -29.475 1.00 29.59 199 GLU A CA 1
ATOM 1572 C C . GLU A 1 199 ? 20.543 -10.105 -30.672 1.00 29.59 199 GLU A C 1
ATOM 1574 O O . GLU A 1 199 ? 21.002 -10.847 -31.540 1.00 29.59 199 GLU A O 1
ATOM 1579 N N . ASP A 1 200 ? 20.779 -8.786 -30.702 1.00 26.64 200 ASP A N 1
A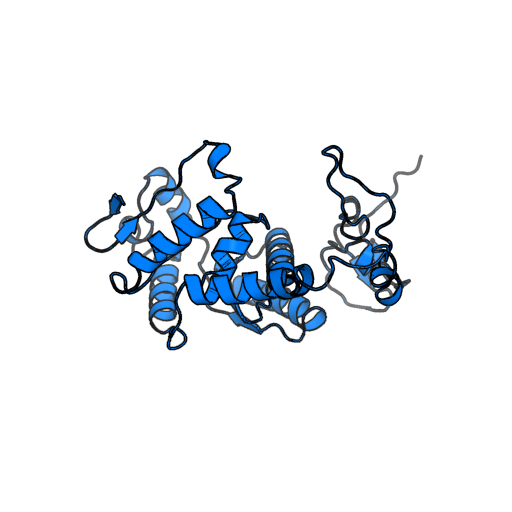TOM 1580 C CA . ASP A 1 200 ? 21.535 -8.115 -31.784 1.00 26.64 200 ASP A CA 1
ATOM 1581 C C . ASP A 1 200 ? 23.011 -7.789 -31.427 1.00 26.64 200 ASP A C 1
ATOM 1583 O O . ASP A 1 200 ? 23.723 -7.175 -32.226 1.00 26.64 200 ASP A O 1
ATOM 1587 N N . LEU A 1 201 ? 23.517 -8.220 -30.260 1.00 33.97 201 LEU A N 1
ATOM 1588 C CA . LEU A 1 201 ? 24.848 -7.841 -29.738 1.00 33.97 201 LEU A CA 1
ATOM 1589 C C . LEU A 1 201 ? 25.874 -8.988 -29.612 1.00 33.97 201 LEU A C 1
ATOM 1591 O O . LEU A 1 201 ? 26.865 -8.845 -28.900 1.00 33.97 201 LEU A O 1
ATOM 1595 N N . GLU A 1 202 ? 25.721 -10.111 -30.323 1.00 33.03 202 GLU A N 1
ATOM 1596 C CA . GLU A 1 202 ? 26.741 -11.185 -30.307 1.00 33.03 202 GLU A CA 1
ATOM 1597 C C . GLU A 1 202 ? 27.879 -11.049 -31.343 1.00 33.03 202 GLU A C 1
ATOM 1599 O O . GLU A 1 202 ? 28.701 -11.955 -31.496 1.00 33.03 202 GLU A O 1
ATOM 1604 N N . SER A 1 203 ? 28.034 -9.909 -32.020 1.00 33.06 203 SER A N 1
ATOM 1605 C CA . SER A 1 203 ? 29.246 -9.669 -32.817 1.00 33.06 203 SER A CA 1
ATOM 1606 C C . SER A 1 203 ? 29.626 -8.196 -32.890 1.00 33.06 203 SER A C 1
ATOM 1608 O O . SER A 1 203 ? 29.194 -7.486 -33.793 1.00 33.06 203 SER A O 1
ATOM 1610 N N . ASP A 1 204 ? 30.419 -7.742 -31.923 1.00 29.84 204 ASP A N 1
ATOM 1611 C CA . ASP A 1 204 ? 31.713 -7.072 -32.126 1.00 29.84 204 ASP A CA 1
ATOM 1612 C C . ASP A 1 204 ? 32.101 -6.293 -30.853 1.00 29.84 204 ASP A C 1
ATOM 1614 O O . ASP A 1 204 ? 31.284 -5.601 -30.254 1.00 29.84 204 ASP A O 1
ATOM 1618 N N . ASP A 1 205 ? 33.364 -6.438 -30.437 1.00 32.03 205 ASP A N 1
ATOM 1619 C CA . ASP A 1 205 ? 34.001 -5.810 -29.268 1.00 32.03 205 ASP A CA 1
ATOM 1620 C C . ASP A 1 205 ? 33.587 -4.336 -29.048 1.00 32.03 205 ASP A C 1
ATOM 1622 O O . ASP A 1 205 ? 34.146 -3.434 -29.675 1.00 32.03 205 ASP A O 1
ATOM 1626 N N . TYR A 1 206 ? 32.691 -4.068 -28.093 1.00 31.67 206 TYR A N 1
ATOM 1627 C CA . TYR A 1 206 ? 32.484 -2.734 -27.522 1.00 31.67 206 TYR A CA 1
ATOM 1628 C C . TYR A 1 206 ? 32.275 -2.831 -26.007 1.00 31.67 206 TYR A C 1
ATOM 1630 O O . TYR A 1 206 ? 31.331 -3.436 -25.514 1.00 31.67 206 TYR A O 1
ATOM 1638 N N . SER A 1 207 ? 33.208 -2.248 -25.257 1.00 36.59 207 SER A N 1
ATOM 1639 C CA . SER A 1 207 ? 33.149 -2.113 -23.804 1.00 36.59 207 SER A CA 1
ATOM 1640 C C . SER A 1 207 ? 32.043 -1.139 -23.379 1.00 36.59 207 SER A C 1
ATOM 1642 O O . SER A 1 207 ? 31.997 -0.009 -23.867 1.00 36.59 207 SER A O 1
ATOM 1644 N N . ASP A 1 208 ? 31.249 -1.591 -22.408 1.00 39.12 208 ASP A N 1
ATOM 1645 C CA . ASP A 1 208 ? 30.110 -1.013 -21.657 1.00 39.12 208 ASP A CA 1
ATOM 1646 C C . ASP A 1 208 ? 30.301 0.409 -21.053 1.00 39.12 208 ASP A C 1
ATOM 1648 O O . ASP A 1 208 ? 29.491 0.899 -20.276 1.00 39.12 208 ASP A O 1
ATOM 1652 N N . ASP A 1 209 ? 31.376 1.121 -21.398 1.00 36.66 209 ASP A N 1
ATOM 1653 C CA . ASP A 1 209 ? 31.764 2.388 -20.760 1.00 36.66 209 ASP A CA 1
ATOM 1654 C C . ASP A 1 209 ? 31.177 3.646 -21.435 1.00 36.66 209 ASP A C 1
ATOM 1656 O O . ASP A 1 209 ? 31.253 4.738 -20.876 1.00 36.66 209 ASP A O 1
ATOM 1660 N N . THR A 1 210 ? 30.580 3.545 -22.629 1.00 35.56 210 THR A N 1
ATOM 1661 C CA . THR A 1 210 ? 30.271 4.738 -23.454 1.00 35.56 210 THR A CA 1
ATOM 1662 C C . THR A 1 210 ? 28.861 5.320 -23.285 1.00 35.56 210 THR A C 1
ATOM 1664 O O . THR A 1 210 ? 28.679 6.510 -23.529 1.00 35.56 210 THR A O 1
ATOM 1667 N N . LEU A 1 211 ? 27.877 4.553 -22.798 1.00 36.72 211 LEU A N 1
ATOM 1668 C CA . LEU A 1 211 ? 26.521 5.065 -22.508 1.00 36.72 211 LEU A CA 1
ATOM 1669 C C . LEU A 1 211 ? 26.427 5.757 -21.132 1.00 36.72 211 LEU A C 1
ATOM 1671 O O . LEU A 1 211 ? 25.665 6.709 -20.958 1.00 36.72 211 LEU A O 1
ATOM 1675 N N . ALA A 1 212 ? 27.254 5.342 -20.167 1.00 34.75 212 ALA A N 1
ATOM 1676 C CA . ALA A 1 212 ? 27.321 5.941 -18.831 1.00 34.75 212 ALA A CA 1
ATOM 1677 C C . ALA A 1 212 ? 27.987 7.335 -18.825 1.00 34.75 212 ALA A C 1
ATOM 1679 O O . ALA A 1 212 ? 27.625 8.198 -18.016 1.00 34.75 212 ALA A O 1
ATOM 1680 N N . GLU A 1 213 ? 28.915 7.589 -19.758 1.00 34.44 213 GLU A N 1
ATOM 1681 C CA . GLU A 1 213 ? 29.612 8.875 -19.899 1.00 34.44 213 GLU A CA 1
ATOM 1682 C C . GLU A 1 213 ? 28.714 9.994 -20.458 1.00 34.44 213 GLU A C 1
ATOM 1684 O O . GLU A 1 213 ? 28.872 11.149 -20.054 1.00 34.44 213 GLU A O 1
ATOM 1689 N N . GLU A 1 214 ? 27.723 9.682 -21.304 1.00 36.81 214 GLU A N 1
ATOM 1690 C CA . GLU A 1 214 ? 26.770 10.685 -21.818 1.00 36.81 214 GLU A CA 1
ATOM 1691 C C . GLU A 1 214 ? 25.689 11.075 -20.789 1.00 36.81 214 GLU A C 1
ATOM 1693 O O . GLU A 1 214 ? 25.159 12.188 -20.845 1.00 36.81 214 GLU A O 1
ATOM 1698 N N . MET A 1 215 ? 25.411 10.213 -19.799 1.00 38.62 215 MET A N 1
ATOM 1699 C CA . MET A 1 215 ? 24.439 10.455 -18.716 1.00 38.62 215 MET A CA 1
ATOM 1700 C C . MET A 1 215 ? 25.078 10.899 -17.384 1.00 38.62 215 MET A C 1
ATOM 1702 O O . MET A 1 215 ? 24.367 11.177 -16.419 1.00 38.62 215 MET A O 1
ATOM 1706 N N . GLY A 1 216 ? 26.411 11.014 -17.323 1.00 37.41 216 GLY A N 1
ATOM 1707 C CA . GLY A 1 216 ? 27.140 11.552 -16.166 1.00 37.41 216 GLY A CA 1
ATOM 1708 C C . GLY A 1 216 ? 27.233 10.624 -14.946 1.00 37.41 216 GLY A C 1
ATOM 1709 O O . GLY A 1 216 ? 27.580 11.091 -13.852 1.00 37.41 216 GLY A O 1
ATOM 1710 N N . PHE A 1 217 ? 26.956 9.328 -15.108 1.00 38.56 217 PHE A N 1
ATOM 1711 C CA . PHE A 1 217 ? 27.099 8.334 -14.044 1.00 38.56 217 PHE A CA 1
ATOM 1712 C C . PHE A 1 217 ? 28.494 7.707 -14.088 1.00 38.56 217 PHE A C 1
ATOM 1714 O O . PHE A 1 217 ? 28.941 7.224 -15.122 1.00 38.56 217 PHE A O 1
ATOM 1721 N N . ASN A 1 218 ? 29.202 7.704 -12.956 1.00 39.31 218 ASN A N 1
ATOM 1722 C CA . ASN A 1 218 ? 30.527 7.094 -12.854 1.00 39.31 218 ASN A CA 1
ATOM 1723 C C . ASN A 1 218 ? 30.420 5.797 -12.047 1.00 39.31 218 ASN A C 1
ATOM 1725 O O . ASN A 1 218 ? 30.659 5.785 -10.840 1.00 39.31 218 ASN A O 1
ATOM 1729 N N . PHE A 1 219 ? 30.044 4.709 -12.719 1.00 44.97 219 PHE A N 1
ATOM 1730 C CA . PHE A 1 219 ? 29.913 3.379 -12.114 1.00 44.97 219 PHE A CA 1
ATOM 1731 C C . PHE A 1 219 ? 31.253 2.671 -11.868 1.00 44.97 219 PHE A C 1
ATOM 1733 O O . PHE A 1 219 ? 31.281 1.512 -11.445 1.00 44.97 219 PHE A O 1
ATOM 1740 N N . ASN A 1 220 ? 32.388 3.336 -12.093 1.00 42.19 220 ASN A N 1
ATOM 1741 C CA . ASN A 1 220 ? 33.671 2.671 -11.970 1.00 42.19 220 ASN A CA 1
ATOM 1742 C C . ASN A 1 220 ? 34.032 2.371 -10.506 1.00 42.19 220 ASN A C 1
ATOM 1744 O O . ASN A 1 220 ? 34.608 3.197 -9.798 1.00 42.19 220 ASN A O 1
ATOM 1748 N N . SER A 1 221 ? 33.849 1.093 -10.148 1.00 50.28 221 SER A N 1
ATOM 1749 C CA . SER A 1 221 ? 34.618 0.308 -9.158 1.00 50.28 221 SER A CA 1
ATOM 1750 C C . SER A 1 221 ? 33.994 0.045 -7.779 1.00 50.28 221 SER A C 1
ATOM 1752 O O . SER A 1 221 ? 34.718 -0.419 -6.896 1.00 50.28 221 SER A O 1
ATOM 1754 N N . TYR A 1 222 ? 32.698 0.289 -7.556 1.00 53.97 222 TYR A N 1
ATOM 1755 C CA . TYR A 1 222 ? 32.084 0.091 -6.232 1.00 53.97 222 TYR A CA 1
ATOM 1756 C C . TYR A 1 222 ? 31.231 -1.180 -6.158 1.00 53.97 222 TYR A C 1
ATOM 1758 O O . TYR A 1 222 ? 30.308 -1.384 -6.943 1.00 53.97 222 TYR A O 1
ATOM 1766 N N . TYR A 1 223 ? 31.576 -2.037 -5.197 1.00 63.84 223 TYR A N 1
ATOM 1767 C CA . TYR A 1 223 ? 30.956 -3.338 -4.969 1.00 63.84 223 TYR A CA 1
ATOM 1768 C C . TYR A 1 223 ? 30.606 -3.484 -3.492 1.00 63.84 223 TYR A C 1
ATOM 1770 O O . TYR A 1 223 ? 31.402 -3.095 -2.628 1.00 63.84 223 TYR A O 1
ATOM 1778 N N . ASN A 1 224 ? 29.420 -4.014 -3.215 1.00 54.38 224 ASN A N 1
ATOM 1779 C CA . ASN A 1 224 ? 28.985 -4.381 -1.878 1.00 54.38 224 ASN A CA 1
ATOM 1780 C C . ASN A 1 224 ? 29.867 -5.524 -1.356 1.00 54.38 224 ASN A C 1
ATOM 1782 O O . ASN A 1 224 ? 30.642 -6.139 -2.095 1.00 54.38 224 ASN A O 1
ATOM 1786 N N . ASP A 1 225 ? 29.770 -5.805 -0.062 1.00 47.31 225 ASP A N 1
ATOM 1787 C CA . ASP A 1 225 ? 30.507 -6.898 0.577 1.00 47.31 225 ASP A CA 1
ATOM 1788 C C . ASP A 1 225 ? 30.118 -8.287 0.043 1.00 47.31 225 ASP A C 1
ATOM 1790 O O . ASP A 1 225 ? 30.934 -9.209 0.094 1.00 47.31 225 ASP A O 1
ATOM 1794 N N . ASP A 1 226 ? 28.925 -8.413 -0.538 1.00 55.38 226 ASP A N 1
ATOM 1795 C CA . ASP A 1 226 ? 28.445 -9.587 -1.276 1.00 55.38 226 ASP A CA 1
ATOM 1796 C C . ASP A 1 226 ? 28.922 -9.658 -2.746 1.00 55.38 226 ASP A C 1
ATOM 1798 O O . ASP A 1 226 ? 28.646 -10.634 -3.443 1.00 55.38 226 ASP A O 1
ATOM 1802 N N . GLY A 1 227 ? 29.674 -8.659 -3.222 1.00 46.38 227 GLY A N 1
ATOM 1803 C CA . GLY A 1 227 ? 30.206 -8.599 -4.584 1.00 46.38 227 GLY A CA 1
ATOM 1804 C C . GLY A 1 227 ? 29.240 -8.039 -5.632 1.00 46.38 227 GLY A C 1
ATOM 1805 O O . GLY A 1 227 ? 29.611 -7.974 -6.806 1.00 46.38 227 GLY A O 1
ATOM 1806 N N . THR A 1 228 ? 28.042 -7.593 -5.244 1.00 57.28 228 THR A N 1
ATOM 1807 C CA . THR A 1 228 ? 27.114 -6.902 -6.152 1.00 57.28 228 THR A CA 1
ATOM 1808 C C . THR A 1 228 ? 27.596 -5.480 -6.444 1.00 57.28 228 THR A C 1
ATOM 1810 O O . THR A 1 228 ? 28.062 -4.767 -5.554 1.00 57.28 228 THR A O 1
ATOM 1813 N N . LYS A 1 229 ? 27.523 -5.045 -7.709 1.00 54.31 229 LYS A N 1
ATOM 1814 C CA . LYS A 1 229 ? 27.807 -3.647 -8.073 1.00 54.31 229 LYS A CA 1
ATOM 1815 C C . LYS A 1 229 ? 26.719 -2.754 -7.489 1.00 54.31 229 LYS A C 1
ATOM 1817 O O . LYS A 1 229 ? 25.538 -3.063 -7.620 1.00 54.31 229 LYS A O 1
ATOM 1822 N N . PHE A 1 230 ? 27.105 -1.630 -6.898 1.00 54.47 230 PHE A N 1
ATOM 1823 C CA . PHE A 1 230 ? 26.148 -0.631 -6.431 1.00 54.47 230 PHE A CA 1
ATOM 1824 C C . PHE A 1 230 ? 26.553 0.763 -6.899 1.00 54.47 230 PHE A C 1
ATOM 1826 O O . PHE A 1 230 ? 27.737 1.056 -7.074 1.00 54.47 230 PHE A O 1
ATOM 1833 N N . ASP A 1 231 ? 25.560 1.634 -7.073 1.00 58.69 231 ASP A N 1
ATOM 1834 C CA . ASP A 1 231 ? 25.798 3.043 -7.362 1.00 58.69 231 ASP A CA 1
ATOM 1835 C C . ASP A 1 231 ? 26.178 3.779 -6.064 1.00 58.69 231 ASP A C 1
ATOM 1837 O O . ASP A 1 231 ? 25.337 3.919 -5.161 1.00 58.69 231 ASP A O 1
ATOM 1841 N N . PRO A 1 232 ? 27.417 4.283 -5.925 1.00 55.44 232 PRO A N 1
ATOM 1842 C CA . PRO A 1 232 ? 27.815 5.041 -4.749 1.00 55.44 232 PRO A CA 1
ATOM 1843 C C . PRO A 1 232 ? 27.040 6.347 -4.575 1.00 55.44 232 PRO A C 1
ATOM 1845 O O . PRO A 1 232 ? 27.058 6.898 -3.465 1.00 55.44 232 PRO A O 1
ATOM 1848 N N . ASP A 1 233 ? 26.390 6.841 -5.631 1.00 52.19 233 ASP A N 1
ATOM 1849 C CA . ASP A 1 233 ? 25.582 8.047 -5.595 1.00 52.19 233 ASP A CA 1
ATOM 1850 C C . ASP A 1 233 ? 24.168 7.795 -5.027 1.00 52.19 233 ASP A C 1
ATOM 1852 O O . ASP A 1 233 ? 23.551 8.725 -4.498 1.00 52.19 233 ASP A O 1
ATOM 1856 N N . LEU A 1 234 ? 23.693 6.541 -5.041 1.00 51.28 234 LEU A N 1
ATOM 1857 C CA . LEU A 1 234 ? 22.440 6.102 -4.406 1.00 51.28 234 LEU A CA 1
ATOM 1858 C C . LEU A 1 234 ? 22.611 5.729 -2.926 1.00 51.28 234 LEU A C 1
ATOM 1860 O O . LEU A 1 234 ? 21.617 5.485 -2.241 1.00 51.28 234 LEU A O 1
ATOM 1864 N N . ILE A 1 235 ? 23.846 5.723 -2.400 1.00 55.47 235 ILE A N 1
ATOM 1865 C CA . ILE A 1 235 ? 24.071 5.522 -0.964 1.00 55.47 235 ILE A CA 1
ATOM 1866 C C . ILE A 1 235 ? 23.453 6.701 -0.191 1.00 55.47 235 ILE A C 1
ATOM 1868 O O . ILE A 1 235 ? 23.865 7.851 -0.400 1.00 55.47 235 ILE A O 1
ATOM 1872 N N . PRO A 1 236 ? 22.543 6.442 0.768 1.00 47.97 236 PRO A N 1
ATOM 1873 C CA . PRO A 1 236 ? 22.069 7.463 1.692 1.00 47.97 236 PRO A CA 1
ATOM 1874 C C . PRO A 1 236 ? 23.254 8.076 2.448 1.00 47.97 236 PRO A C 1
ATOM 1876 O O . PRO A 1 236 ? 24.059 7.360 3.051 1.00 47.97 236 PRO A O 1
ATOM 1879 N N . THR A 1 237 ? 23.394 9.402 2.437 1.00 51.09 237 THR A N 1
ATOM 1880 C CA . THR A 1 237 ? 24.426 10.042 3.266 1.00 51.09 237 THR A CA 1
ATOM 1881 C C . THR A 1 237 ? 24.134 9.769 4.755 1.00 51.09 237 THR A C 1
ATOM 1883 O O . THR A 1 237 ? 22.966 9.681 5.136 1.00 51.09 237 THR A O 1
ATOM 1886 N N . PRO A 1 238 ? 25.154 9.556 5.617 1.00 42.56 238 PRO A N 1
ATOM 1887 C CA . PRO A 1 238 ? 24.919 9.144 7.002 1.00 42.56 238 PRO A CA 1
ATOM 1888 C C . PRO A 1 238 ? 23.986 10.114 7.746 1.00 42.56 238 PRO A C 1
ATOM 1890 O O . PRO A 1 238 ? 24.148 11.325 7.612 1.00 42.56 238 PRO A O 1
ATOM 1893 N N . ASN A 1 239 ? 23.081 9.556 8.565 1.00 43.88 239 ASN A N 1
ATOM 1894 C CA . ASN A 1 239 ? 21.954 10.150 9.321 1.00 43.88 239 ASN A CA 1
ATOM 1895 C C . ASN A 1 239 ? 22.245 11.355 10.258 1.00 43.88 239 ASN A C 1
ATOM 1897 O O . ASN A 1 239 ? 21.651 11.455 11.331 1.00 43.88 239 ASN A O 1
ATOM 1901 N N . LEU A 1 240 ? 23.153 12.271 9.934 1.00 47.03 240 LEU A N 1
ATOM 1902 C CA . LEU A 1 240 ? 23.461 13.425 10.787 1.00 47.03 240 LEU A CA 1
ATOM 1903 C C . LEU A 1 240 ? 22.689 14.698 10.433 1.00 47.03 240 LEU A C 1
ATOM 1905 O O . LEU A 1 240 ? 22.845 15.688 11.143 1.00 47.03 240 LEU A O 1
ATOM 1909 N N . CYS A 1 241 ? 21.835 14.676 9.405 1.00 49.41 241 CYS A N 1
ATOM 1910 C CA . CYS A 1 241 ? 20.958 15.796 9.094 1.00 49.41 241 CYS A CA 1
ATOM 1911 C C . CYS A 1 241 ? 19.490 15.378 9.032 1.00 49.41 241 CYS A C 1
ATOM 1913 O O . CYS A 1 241 ? 19.074 14.696 8.103 1.00 49.41 241 CYS A O 1
ATOM 1915 N N . VAL A 1 242 ? 18.703 15.784 10.028 1.00 55.78 242 VAL A N 1
ATOM 1916 C CA . VAL A 1 242 ? 17.264 15.474 10.096 1.00 55.78 242 VAL A CA 1
ATOM 1917 C C . VAL A 1 242 ? 16.454 16.459 9.246 1.00 55.78 242 VAL A C 1
ATOM 1919 O O . VAL A 1 242 ? 15.439 16.077 8.669 1.00 55.78 242 VAL A O 1
ATOM 1922 N N . VAL A 1 243 ? 16.930 17.704 9.116 1.00 56.09 243 VAL A N 1
ATOM 1923 C CA . VAL A 1 243 ? 16.244 18.802 8.425 1.00 56.09 243 VAL A CA 1
ATOM 1924 C C . VAL A 1 243 ? 17.213 19.578 7.528 1.00 56.09 243 VAL A C 1
ATOM 1926 O O . VAL A 1 243 ? 18.236 20.070 8.006 1.00 56.09 243 VAL A O 1
ATOM 1929 N N . CYS A 1 244 ? 16.875 19.720 6.243 1.00 59.06 244 CYS A N 1
ATOM 1930 C CA . CYS A 1 244 ? 17.642 20.494 5.263 1.00 59.06 244 CYS A CA 1
ATOM 1931 C C . CYS A 1 244 ? 16.923 21.807 4.908 1.00 59.06 244 CYS A C 1
ATOM 1933 O O . CYS A 1 244 ? 15.712 21.815 4.665 1.00 59.06 244 CYS A O 1
ATOM 1935 N N . LYS A 1 245 ? 17.676 22.917 4.883 1.00 59.75 245 LYS A N 1
ATOM 1936 C CA . LYS A 1 245 ? 17.191 24.262 4.534 1.00 59.75 245 LYS A CA 1
ATOM 1937 C C . LYS A 1 245 ? 17.957 24.806 3.326 1.00 59.75 245 LYS A C 1
ATOM 1939 O O . LYS A 1 245 ? 19.175 24.649 3.253 1.00 59.75 245 LYS A O 1
ATOM 1944 N N . HIS A 1 246 ? 17.235 25.445 2.408 1.00 54.56 246 HIS A N 1
ATOM 1945 C CA . HIS A 1 246 ? 17.813 26.187 1.291 1.00 54.56 246 HIS A CA 1
ATOM 1946 C C . HIS A 1 246 ? 18.178 27.611 1.748 1.00 54.56 246 HIS A C 1
ATOM 1948 O O . HIS A 1 246 ? 17.377 28.257 2.431 1.00 54.56 246 HIS A O 1
ATOM 1954 N N . ASP A 1 247 ? 19.370 28.098 1.390 1.00 54.62 247 ASP A N 1
ATOM 1955 C CA . ASP A 1 247 ? 19.910 29.397 1.842 1.00 54.62 247 ASP A CA 1
ATOM 1956 C C . ASP A 1 247 ? 19.008 30.607 1.477 1.00 54.62 247 ASP A C 1
ATOM 1958 O O . ASP A 1 247 ? 19.083 31.641 2.139 1.00 54.62 247 ASP A O 1
ATOM 1962 N N . ASP A 1 248 ? 18.105 30.458 0.500 1.00 55.56 248 ASP A N 1
ATOM 1963 C CA . ASP A 1 248 ? 17.231 31.533 -0.004 1.00 55.56 248 ASP A CA 1
ATOM 1964 C C . ASP A 1 248 ? 15.820 31.605 0.629 1.00 55.56 248 ASP A C 1
ATOM 1966 O O . ASP A 1 248 ? 15.062 32.525 0.315 1.00 55.56 248 ASP A O 1
ATOM 1970 N N . ASP A 1 249 ? 15.442 30.688 1.532 1.00 55.50 249 ASP A N 1
ATOM 1971 C CA . ASP A 1 249 ? 14.079 30.653 2.093 1.00 55.50 249 ASP A CA 1
ATOM 1972 C C . ASP A 1 249 ? 13.980 31.260 3.509 1.00 55.50 249 ASP A C 1
ATOM 1974 O O . ASP A 1 249 ? 14.109 30.586 4.544 1.00 55.50 249 ASP A O 1
ATOM 1978 N N . GLU A 1 250 ? 13.659 32.555 3.576 1.00 46.56 250 GLU A N 1
ATOM 1979 C CA . GLU A 1 250 ? 13.212 33.226 4.805 1.00 46.56 250 GLU A CA 1
ATOM 1980 C C . GLU A 1 250 ? 11.746 32.864 5.123 1.00 46.56 250 GLU A C 1
ATOM 1982 O O . GLU A 1 250 ? 10.824 33.655 4.933 1.00 46.56 250 GLU A O 1
ATOM 1987 N N . GLY A 1 251 ? 11.513 31.640 5.612 1.00 53.38 251 GLY A N 1
ATOM 1988 C CA . GLY A 1 251 ? 10.195 31.233 6.127 1.00 53.38 251 GLY A CA 1
ATOM 1989 C C . GLY A 1 251 ? 9.882 29.734 6.161 1.00 53.38 251 GLY A C 1
ATOM 1990 O O . GLY A 1 251 ? 8.757 29.368 6.492 1.00 53.38 251 GLY A O 1
ATOM 1991 N N . PHE A 1 252 ? 10.830 28.863 5.808 1.00 48.16 252 PHE A N 1
ATOM 1992 C CA . PHE A 1 252 ? 10.538 27.453 5.542 1.00 48.16 252 PHE A CA 1
ATOM 1993 C C . PHE A 1 252 ? 10.342 26.582 6.803 1.00 48.16 252 PHE A C 1
ATOM 1995 O O . PHE A 1 252 ? 11.125 26.655 7.751 1.00 48.16 252 PHE A O 1
ATOM 2002 N N . GLN A 1 253 ? 9.323 25.709 6.785 1.00 49.38 253 GLN A N 1
ATOM 2003 C CA . GLN A 1 253 ? 9.170 24.563 7.695 1.00 49.38 253 GLN A CA 1
ATOM 2004 C C . GLN A 1 253 ? 10.025 23.405 7.173 1.00 49.38 253 GLN A C 1
ATOM 2006 O O . GLN A 1 253 ? 9.738 22.872 6.110 1.00 49.38 253 GLN A O 1
ATOM 2011 N N . GLY A 1 254 ? 11.075 23.046 7.909 1.00 49.12 254 GLY A N 1
ATOM 2012 C CA . GLY A 1 254 ? 12.106 22.077 7.533 1.00 49.12 254 GLY A CA 1
ATOM 2013 C C . GLY A 1 254 ? 11.688 20.878 6.666 1.00 49.12 254 GLY A C 1
ATOM 2014 O O . GLY A 1 254 ? 10.749 20.159 7.000 1.00 49.12 254 GLY A O 1
ATOM 2015 N N . ILE A 1 255 ? 12.438 20.624 5.586 1.00 54.56 255 ILE A N 1
ATOM 2016 C CA . ILE A 1 255 ? 12.321 19.404 4.768 1.00 54.56 255 ILE A CA 1
ATOM 2017 C C . ILE A 1 255 ? 13.108 18.290 5.451 1.00 54.56 255 ILE A C 1
ATOM 2019 O O . ILE A 1 255 ? 14.261 18.502 5.828 1.00 54.56 255 ILE A O 1
ATOM 2023 N N . ILE A 1 256 ? 12.529 17.096 5.567 1.00 52.47 256 ILE A N 1
ATOM 2024 C CA . ILE A 1 256 ? 13.246 15.934 6.099 1.00 52.47 256 ILE A CA 1
ATOM 2025 C C . ILE A 1 256 ? 14.303 15.483 5.102 1.00 52.47 256 ILE A C 1
ATOM 2027 O O . ILE A 1 256 ? 14.006 15.193 3.943 1.00 52.47 256 ILE A O 1
ATOM 2031 N N . CYS A 1 257 ? 15.554 15.466 5.552 1.00 56.69 257 CYS A N 1
ATOM 2032 C CA . CYS A 1 257 ? 16.681 15.264 4.661 1.00 56.69 257 CYS A CA 1
ATOM 2033 C C . CYS A 1 257 ? 16.929 13.769 4.418 1.00 56.69 257 CYS A C 1
ATOM 2035 O O . CYS A 1 257 ? 17.520 13.074 5.240 1.00 56.69 257 CYS A O 1
ATOM 2037 N N . ARG A 1 258 ? 16.474 13.275 3.264 1.00 53.22 258 ARG A N 1
ATOM 2038 C CA . ARG A 1 258 ? 16.886 11.987 2.676 1.00 53.22 258 ARG A CA 1
ATOM 2039 C C . ARG A 1 258 ? 17.334 12.194 1.226 1.00 53.22 258 ARG A C 1
ATOM 2041 O O . ARG A 1 258 ? 16.824 11.588 0.294 1.00 53.22 258 ARG A O 1
ATOM 2048 N N . ILE A 1 259 ? 18.268 13.124 1.069 1.00 56.00 259 ILE A N 1
ATOM 2049 C CA . ILE A 1 259 ? 18.919 13.487 -0.190 1.00 56.00 259 ILE A CA 1
ATOM 2050 C C . ILE A 1 259 ? 20.045 12.466 -0.441 1.00 56.00 259 ILE A C 1
ATOM 2052 O O . ILE A 1 259 ? 20.865 12.199 0.447 1.00 56.00 259 ILE A O 1
ATOM 2056 N N . THR A 1 260 ? 20.061 11.851 -1.624 1.00 54.00 260 THR A N 1
ATOM 2057 C CA . THR A 1 260 ? 21.144 10.953 -2.061 1.00 54.00 260 THR A CA 1
ATOM 2058 C C . THR A 1 260 ? 22.358 11.767 -2.520 1.00 54.00 260 THR A C 1
ATOM 2060 O O . THR A 1 260 ? 22.295 12.989 -2.657 1.00 54.00 260 THR A O 1
ATOM 2063 N N . ARG A 1 261 ? 23.510 11.135 -2.759 1.00 52.97 261 ARG A N 1
ATOM 2064 C CA . ARG A 1 261 ? 24.684 11.865 -3.272 1.00 52.97 261 ARG A CA 1
ATOM 2065 C C . ARG A 1 261 ? 24.461 12.402 -4.693 1.00 52.97 261 ARG A C 1
ATOM 2067 O O . ARG A 1 261 ? 25.052 13.433 -5.014 1.00 52.97 261 ARG A O 1
ATOM 2074 N N . VAL A 1 262 ? 23.584 11.776 -5.490 1.00 50.66 262 VAL A N 1
ATOM 2075 C CA . VAL A 1 262 ? 23.116 12.308 -6.789 1.00 50.66 262 VAL A CA 1
ATOM 2076 C C . VAL A 1 262 ? 22.466 13.676 -6.604 1.00 50.66 262 VAL A C 1
ATOM 2078 O O . VAL A 1 262 ? 22.833 14.636 -7.276 1.00 50.66 262 VAL A O 1
ATOM 2081 N N . ASP A 1 263 ? 21.544 13.779 -5.648 1.00 53.06 263 ASP A N 1
ATOM 2082 C CA . ASP A 1 263 ? 20.771 14.997 -5.395 1.00 53.06 263 ASP A CA 1
ATOM 2083 C C . ASP A 1 263 ? 21.650 16.161 -4.878 1.00 53.06 263 ASP A C 1
ATOM 2085 O O . ASP A 1 263 ? 21.239 17.317 -4.909 1.00 53.06 263 ASP A O 1
ATOM 2089 N N . HIS A 1 264 ? 22.876 15.870 -4.423 1.00 53.31 264 HIS A N 1
ATOM 2090 C CA . HIS A 1 264 ? 23.870 16.856 -3.982 1.00 53.31 264 HIS A CA 1
ATOM 2091 C C . HIS A 1 264 ? 24.795 17.372 -5.098 1.00 53.31 264 HIS A C 1
ATOM 2093 O O . HIS A 1 264 ? 25.542 18.333 -4.874 1.00 53.31 264 HIS A O 1
ATOM 2099 N N . ARG A 1 265 ? 24.819 16.754 -6.286 1.00 47.09 265 ARG A N 1
ATOM 2100 C CA . ARG A 1 265 ? 25.743 17.170 -7.352 1.00 47.09 265 ARG A CA 1
ATOM 2101 C C . ARG A 1 265 ? 25.268 18.474 -8.000 1.00 47.09 265 ARG A C 1
ATOM 2103 O O . ARG A 1 265 ? 24.392 18.474 -8.852 1.00 47.09 265 ARG A O 1
ATOM 2110 N N . GLY A 1 266 ? 25.920 19.579 -7.629 1.00 50.38 266 GLY A N 1
ATOM 2111 C CA . GLY A 1 266 ? 25.767 20.892 -8.269 1.00 50.38 266 GLY A CA 1
ATOM 2112 C C . GLY A 1 266 ? 25.078 21.964 -7.424 1.00 50.38 266 GLY A C 1
ATOM 2113 O O . GLY A 1 266 ? 25.080 23.120 -7.839 1.00 50.38 266 GLY A O 1
ATOM 2114 N N . ASP A 1 267 ? 24.560 21.623 -6.241 1.00 48.91 267 ASP A N 1
ATOM 2115 C CA . ASP A 1 267 ? 23.834 22.569 -5.387 1.00 48.91 267 ASP A CA 1
ATOM 2116 C C . ASP A 1 267 ? 24.701 23.054 -4.212 1.00 48.91 267 ASP A C 1
ATOM 2118 O O . ASP A 1 267 ? 25.047 22.299 -3.300 1.00 48.91 267 ASP A O 1
ATOM 2122 N N . SER A 1 268 ? 25.081 24.335 -4.228 1.00 49.00 268 SER A N 1
ATOM 2123 C CA . SER A 1 268 ? 25.872 24.981 -3.166 1.00 49.00 268 SER A CA 1
ATOM 2124 C C . SER A 1 268 ? 25.024 25.536 -2.010 1.00 49.00 268 SER A C 1
ATOM 2126 O O . SER A 1 268 ? 25.550 26.262 -1.168 1.00 49.00 268 SER A O 1
ATOM 2128 N N . THR A 1 269 ? 23.720 25.259 -1.997 1.00 54.78 269 THR A N 1
ATOM 2129 C CA . THR A 1 269 ? 22.684 26.043 -1.294 1.00 54.78 269 THR A CA 1
ATOM 2130 C C . THR A 1 269 ? 22.014 25.330 -0.120 1.00 54.78 269 THR A C 1
ATOM 2132 O O . THR A 1 269 ? 21.186 25.939 0.558 1.00 54.78 269 THR A O 1
ATOM 2135 N N . PHE A 1 270 ? 22.358 24.070 0.163 1.00 54.25 270 PHE A N 1
ATOM 2136 C CA . PHE A 1 270 ? 21.776 23.327 1.285 1.00 54.25 270 PHE A CA 1
ATOM 2137 C C . PHE A 1 270 ? 22.658 23.376 2.536 1.00 54.25 270 PHE A C 1
ATOM 2139 O O . PHE A 1 270 ? 23.827 22.981 2.509 1.00 54.25 270 PHE A O 1
ATOM 2146 N N . ARG A 1 271 ? 22.075 23.803 3.665 1.00 56.16 271 ARG A N 1
ATOM 2147 C CA . ARG A 1 271 ? 22.701 23.749 4.997 1.00 56.16 271 ARG A CA 1
ATOM 2148 C C . ARG A 1 271 ? 21.917 22.846 5.944 1.00 56.16 271 ARG A C 1
ATOM 2150 O O . ARG A 1 271 ? 20.687 22.816 5.920 1.00 56.16 271 ARG A O 1
ATOM 2157 N N . CYS A 1 272 ? 22.655 22.121 6.785 1.00 54.34 272 CYS A N 1
ATOM 2158 C CA . CYS A 1 272 ? 22.089 21.287 7.837 1.00 54.34 272 CYS A CA 1
ATOM 2159 C C . CYS A 1 272 ? 21.830 22.115 9.098 1.00 54.34 272 CYS A C 1
ATOM 2161 O O . CYS A 1 272 ? 22.779 22.660 9.661 1.00 54.34 272 CYS A O 1
ATOM 2163 N N . ASP A 1 273 ? 20.572 22.207 9.530 1.00 51.91 273 ASP A N 1
ATOM 2164 C CA . ASP A 1 273 ? 20.166 23.151 10.584 1.00 51.91 273 ASP A CA 1
ATOM 2165 C C . ASP A 1 273 ? 20.361 22.596 12.014 1.00 51.91 273 ASP A C 1
ATOM 2167 O O . ASP A 1 273 ? 20.528 23.365 12.952 1.00 51.91 273 ASP A O 1
ATOM 2171 N N . ASP A 1 274 ? 20.406 21.266 12.195 1.00 50.47 274 ASP A N 1
ATOM 2172 C CA . ASP A 1 274 ? 20.324 20.620 13.525 1.00 50.47 274 ASP A CA 1
ATOM 2173 C C . ASP A 1 274 ? 21.593 19.833 13.938 1.00 50.47 274 ASP A C 1
ATOM 2175 O O . ASP A 1 274 ? 21.549 18.897 14.739 1.00 50.47 274 ASP A O 1
ATOM 2179 N N . TYR A 1 275 ? 22.760 20.193 13.384 1.00 42.31 275 TYR A N 1
ATOM 2180 C CA . TYR A 1 275 ? 24.056 19.618 13.777 1.00 42.31 275 TYR A CA 1
ATOM 2181 C C . TYR A 1 275 ? 24.912 20.617 14.570 1.00 42.31 275 TYR A C 1
ATOM 2183 O O . TYR A 1 275 ? 25.591 21.472 13.999 1.00 42.31 275 TYR A O 1
ATOM 2191 N N . GLU A 1 276 ? 24.977 20.452 15.896 1.00 43.00 276 GLU A N 1
ATOM 2192 C CA . GLU A 1 276 ? 26.017 21.084 16.714 1.00 43.00 276 GLU A CA 1
ATOM 2193 C C . GLU A 1 276 ? 27.250 20.177 16.810 1.00 43.00 276 GLU A C 1
ATOM 2195 O O . GLU A 1 276 ? 27.261 19.127 17.463 1.00 43.00 276 GLU A O 1
ATOM 2200 N N . LYS A 1 277 ? 28.344 20.604 16.175 1.00 38.56 277 LYS A N 1
ATOM 2201 C CA . LYS A 1 277 ? 29.647 19.950 16.311 1.00 38.56 277 LYS A CA 1
ATOM 2202 C C . LYS A 1 277 ? 30.090 20.028 17.774 1.00 38.56 277 LYS A C 1
ATOM 2204 O O . LYS A 1 277 ? 30.356 21.119 18.275 1.00 38.56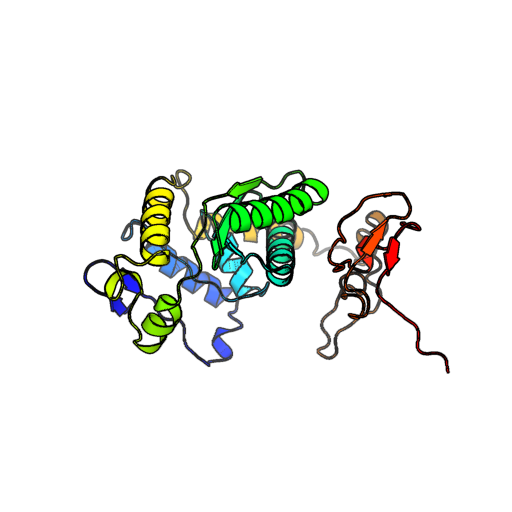 277 LYS A O 1
ATOM 2209 N N . ARG A 1 278 ? 30.228 18.884 18.459 1.00 32.78 278 ARG A N 1
ATOM 2210 C CA . ARG A 1 278 ? 30.875 18.853 19.783 1.00 32.78 278 ARG A CA 1
ATOM 2211 C C . ARG A 1 278 ? 32.263 19.481 19.665 1.00 32.78 278 ARG A C 1
ATOM 2213 O O . ARG A 1 278 ? 33.090 19.012 18.883 1.00 32.78 278 ARG A O 1
ATOM 2220 N N . ALA A 1 279 ? 32.497 20.546 20.427 1.00 43.50 279 ALA A N 1
ATOM 2221 C CA . ALA A 1 279 ? 33.822 21.123 20.574 1.00 43.50 279 ALA A CA 1
ATOM 2222 C C . ALA A 1 279 ? 34.738 20.073 21.222 1.00 43.50 279 ALA A C 1
ATOM 2224 O O . ALA A 1 279 ? 34.407 19.543 22.284 1.00 43.50 279 ALA A O 1
ATOM 2225 N N . ASN A 1 280 ? 35.835 19.745 20.536 1.00 45.94 280 ASN A N 1
ATOM 2226 C CA . ASN A 1 280 ? 36.943 18.976 21.104 1.00 45.94 280 ASN A CA 1
ATOM 2227 C C . ASN A 1 280 ? 37.657 19.783 22.188 1.00 45.94 280 ASN A C 1
ATOM 2229 O O . ASN A 1 280 ? 37.802 21.013 21.992 1.00 45.94 280 ASN A O 1
#

Mean predicted aligned error: 15.64 Å

Radius of gyration: 22.4 Å; Cα contacts (8 Å, |Δi|>4): 297; chains: 1; bounding box: 56×56×54 Å

pLDDT: mean 72.02, std 21.27, range [26.64, 98.38]

Secondary structure (DSSP, 8-state):
-EEETTTEEE-PPPSS-GGGSS--HHHHHHHHHHHHHHBTTBS-------SSS-HHHHHHHHTSSS-EEEE-SSHHHHHHHHHHHHHHHHHS---EEEEEEEEESSHHHHHHHHHHHHHHHHHH-TT-EEEEEEEEE--THHHHHHHTTS-HHHH-TTSHHHHHHHHHHHHHTT--PPTT--HHHHHHHHHHHHHTTTSS-SSS---TTHHHHHTT---TT-B-TTS-B--TTSSBPPS--SEEEETT-TT---EE---BTTTTTT---EEESS--PPP-

Foldseek 3Di:
DDDDPPADDDDDDDPPDVCSLDDDPVRLVVVQVVVLVCPPVHPDDDDDADAAADPRRLLVQLLDQAAEQEAELDPVRLVRSLVNQVCCCPQVVAAEHEYEYEQAQDQVSSVVSVVVSVVVCCVPPVSHDYHYLGYAHRWPVVVVCVVVVHDCCVVPVPTRRNVVVVSSVVSVVPDDGDPPDGSVVSVVVSVCVVVVVPPVPPDDDDDPPPVCVVVVFDQPDDADPVRHRDRQQQDFDPPQAQFKDFQPDPPDDTDGDRHGNVNVPPDPTIDRDPDDDPDD

Nearest PDB structures (foldseek):
  5j1j-assembly1_B  TM=9.793E-01  e=1.325E-13  Pseudomonas aeruginosa PAO1
  7ejw-assembly1_B  TM=9.274E-01  e=4.684E-14  Pseudomonas aeruginosa PAO1
  8p53-assembly1_A  TM=9.678E-01  e=4.002E-13  Pseudomonas aeruginosa PAO1
  5jvf-assembly1_A  TM=8.367E-01  e=1.242E-13  Pseudomonas aeruginosa PAO1
  4rz3-assembly1_B  TM=9.084E-01  e=2.193E-10  Geobacillus thermodenitrificans NG80-2

Sequence (280 aa):
MIKYGYKIHILPSASGIQELTELDDEQHHIISAELDSLMGEYDFILMDTGTGISFDVTHFCTSAHDILVVISPDPTFLTDAYALIKLLSLNYNQNQFKLLVNLAKSDTDATEAYIQLKTVIHKFLPLISVDYVGYVLFDENMANSAQMQQPLAECYPDSKASKCFTHLANTIKSWKPPEGSSFNLLMHDLLDEQNSEYEDLESDDYSDDTLAEEMGFNFNSYYNDDGTKFDPDLIPTPNLCVVCKHDDDEGFQGIICRITRVDHRGDSTFRCDDYEKRAN